Protein AF-A0A7Y2RFV8-F1 (afdb_monomer_lite)

Foldseek 3Di:
DPDPVPVVVVVVVVVVVVVVVVVVPPPPPPVVVVLVVLVVLFPVVVLLVVVDQDAPVSRQDDDPDDDDSQVSQLSSLLVCLVRQLVCQLWFADLVLNLLQLVLLLLLLVLCLVVVNNLLQQPPDSDRPLVVSVVSHDPVSLVSNSVSSSNCSNRRDDGDDADLVLLVVLVVVLVVVLCVVQPPLLCLLQVVPSNDSVSSVSSSVSSVSLSPDPDSVSSSSPSSVSSVRGGRDDGD

Sequence (235 aa):
MTVIGFCVLFWGINQYQAKQEQNKYQYSDSPIQHRQEILQQFKILRAFETGDSVTYSELIKLPNNSMDDQNFKSLVSSTLHHNIDPLIPFKLPDAVLVQWSEAYVQQLRDARRNKACALITSPSHNKDITQVQNVISKSTQQKTIQAITAVLKHKQTSVPYDENFAKSQWSEISKDLRSEFGDDIWLLHDIDGENPKSCDVIIRSLDVMLSRPTLQQQSAALRLFFKQHDSLVIF

Secondary structure (DSSP, 8-state):
--STHHHHHHHHHHHHHHHHHHGGG-----HHHHHHHHHHH-HHHHHHHH-----HHHHSSPPSS---HHHHHHHHHHHHHHHHGGGHHHHS-HHHHHHHHHHHHHHHHHHHHTT-THHHH---S---HHHHHHHS-HHHHHHHHHHHHHHHHTTT-PPP--HHHHHHHHHHHHHHHHHHHGGGGGGGT---TT-HHHHHHHHHHHHHHHTSSSHHHHHHHHHHHHTT-------

Radius of gyration: 24.89 Å; chains: 1; bounding box: 103×27×43 Å

Structure (mmCIF, N/CA/C/O backbone):
data_AF-A0A7Y2RFV8-F1
#
_entry.id   AF-A0A7Y2RFV8-F1
#
loop_
_atom_site.group_PDB
_atom_site.id
_atom_site.type_symbol
_atom_site.label_atom_id
_atom_site.label_alt_id
_atom_site.label_comp_id
_atom_site.label_asym_id
_atom_site.label_entity_id
_atom_site.label_seq_id
_atom_site.pdbx_PDB_ins_code
_atom_site.Cartn_x
_atom_site.Cartn_y
_atom_site.Cartn_z
_atom_site.occupancy
_atom_site.B_iso_or_equiv
_atom_site.auth_seq_id
_atom_site.auth_comp_id
_atom_site.auth_asym_id
_atom_site.auth_atom_id
_atom_site.pdbx_PDB_model_num
ATOM 1 N N . MET A 1 1 ? 83.449 -12.294 -7.491 1.00 46.72 1 MET A N 1
ATOM 2 C CA . MET A 1 1 ? 82.234 -12.968 -6.972 1.00 46.72 1 MET A CA 1
ATOM 3 C C . MET A 1 1 ? 81.525 -12.010 -6.022 1.00 46.72 1 MET A C 1
ATOM 5 O O . MET A 1 1 ? 82.203 -11.123 -5.541 1.00 46.72 1 MET A O 1
ATOM 9 N N . THR A 1 2 ? 80.209 -12.162 -5.826 1.00 47.56 2 THR A N 1
ATOM 10 C CA . THR A 1 2 ? 79.311 -11.371 -4.942 1.00 47.56 2 THR A CA 1
ATOM 11 C C . THR A 1 2 ? 78.902 -9.952 -5.368 1.00 47.56 2 THR A C 1
ATOM 13 O O . THR A 1 2 ? 79.051 -9.036 -4.578 1.00 47.56 2 THR A O 1
ATOM 16 N N . VAL A 1 3 ? 78.299 -9.767 -6.556 1.00 44.97 3 VAL A N 1
ATOM 17 C CA . VAL A 1 3 ? 77.309 -8.668 -6.777 1.00 44.97 3 VAL A CA 1
ATOM 18 C C . VAL A 1 3 ? 76.185 -9.067 -7.758 1.00 44.97 3 VAL A C 1
ATOM 20 O O . VAL A 1 3 ? 75.059 -8.606 -7.634 1.00 44.97 3 VAL A O 1
ATOM 23 N N . ILE A 1 4 ? 76.416 -10.003 -8.687 1.00 43.47 4 ILE A N 1
ATOM 24 C CA . ILE A 1 4 ? 75.435 -10.317 -9.752 1.00 43.47 4 ILE A CA 1
ATOM 25 C C . ILE A 1 4 ? 74.267 -11.216 -9.271 1.00 43.47 4 ILE A C 1
ATOM 27 O O . ILE A 1 4 ? 73.211 -11.256 -9.895 1.00 43.47 4 ILE A O 1
ATOM 31 N N . GLY A 1 5 ? 74.397 -11.882 -8.117 1.00 36.81 5 GLY A N 1
ATOM 32 C CA . GLY A 1 5 ? 73.365 -12.787 -7.586 1.00 36.81 5 GLY A CA 1
ATOM 33 C C . GLY A 1 5 ? 72.158 -12.108 -6.921 1.00 36.81 5 GLY A C 1
ATOM 34 O O . GLY A 1 5 ? 71.133 -12.758 -6.741 1.00 36.81 5 GLY A O 1
ATOM 35 N N . PHE A 1 6 ? 72.245 -10.818 -6.570 1.00 39.69 6 PHE A N 1
ATOM 36 C CA . PHE A 1 6 ? 71.175 -10.128 -5.829 1.00 39.69 6 PHE A CA 1
ATOM 37 C C . PHE A 1 6 ? 70.106 -9.495 -6.739 1.00 39.69 6 PHE A C 1
ATOM 39 O O . PHE A 1 6 ? 68.954 -9.355 -6.334 1.00 39.69 6 PHE A O 1
ATOM 46 N N . CYS A 1 7 ? 70.440 -9.181 -7.997 1.00 42.50 7 CYS A N 1
ATOM 47 C CA . CYS A 1 7 ? 69.491 -8.563 -8.933 1.00 42.50 7 CYS A CA 1
ATOM 48 C C . CYS A 1 7 ? 68.495 -9.563 -9.545 1.00 42.50 7 CYS A C 1
ATOM 50 O O . CYS A 1 7 ? 67.378 -9.180 -9.884 1.00 42.50 7 CYS A O 1
ATOM 52 N N . VAL A 1 8 ? 68.853 -10.849 -9.647 1.00 43.97 8 VAL A N 1
ATOM 53 C CA . VAL A 1 8 ? 67.962 -11.876 -10.226 1.00 43.97 8 VAL A CA 1
ATOM 54 C C . VAL A 1 8 ? 66.859 -12.281 -9.237 1.00 43.97 8 VAL A C 1
ATOM 56 O O . VAL A 1 8 ? 65.722 -12.516 -9.642 1.00 43.97 8 VAL A O 1
ATOM 59 N N . LEU A 1 9 ? 67.152 -12.266 -7.931 1.00 45.22 9 LEU A N 1
ATOM 60 C CA . LEU A 1 9 ? 66.159 -12.531 -6.882 1.00 45.22 9 LEU A CA 1
ATOM 61 C C . LEU A 1 9 ? 65.141 -11.386 -6.736 1.00 45.22 9 LEU A C 1
ATOM 63 O O . LEU A 1 9 ? 63.959 -11.652 -6.527 1.00 45.22 9 LEU A O 1
ATOM 67 N N . PHE A 1 10 ? 65.549 -10.127 -6.942 1.00 42.81 10 PHE A N 1
ATOM 68 C CA . PHE A 1 10 ? 64.616 -8.991 -6.931 1.00 42.81 10 PHE A CA 1
ATOM 69 C C . PHE A 1 10 ? 63.684 -8.964 -8.151 1.00 42.81 10 PHE A C 1
ATOM 71 O O . PHE A 1 10 ? 62.517 -8.600 -8.018 1.00 42.81 10 PHE A O 1
ATOM 78 N N . TRP A 1 11 ? 64.146 -9.406 -9.326 1.00 40.22 11 TRP A N 1
ATOM 79 C CA . TRP A 1 11 ? 63.290 -9.500 -10.517 1.00 40.22 11 TRP A CA 1
ATOM 80 C C . TRP A 1 11 ? 62.277 -10.653 -10.424 1.00 40.22 11 TRP A C 1
ATOM 82 O O . TRP A 1 11 ? 61.131 -10.497 -10.843 1.00 40.22 11 TRP A O 1
ATOM 92 N N . GLY A 1 12 ? 62.657 -11.779 -9.807 1.00 36.94 12 GLY A N 1
ATOM 93 C CA . GLY A 1 12 ? 61.755 -12.914 -9.580 1.00 36.94 12 GLY A CA 1
ATOM 94 C C . GLY A 1 12 ? 60.618 -12.615 -8.596 1.00 36.94 12 GLY A C 1
ATOM 95 O O . GLY A 1 12 ? 59.481 -13.013 -8.839 1.00 36.94 12 GLY A O 1
ATOM 96 N N . ILE A 1 13 ? 60.890 -11.866 -7.521 1.00 44.25 13 ILE A N 1
ATOM 97 C CA . ILE A 1 13 ? 59.872 -11.504 -6.516 1.00 44.25 13 ILE A CA 1
ATOM 98 C C . ILE A 1 13 ? 58.924 -10.419 -7.056 1.00 44.25 13 ILE A C 1
ATOM 100 O O . ILE A 1 13 ? 57.715 -10.507 -6.844 1.00 44.25 13 ILE A O 1
ATOM 104 N N . ASN A 1 14 ? 59.438 -9.459 -7.835 1.00 34.25 14 ASN A N 1
ATOM 105 C CA . ASN A 1 14 ? 58.616 -8.404 -8.438 1.00 34.25 14 ASN A CA 1
ATOM 106 C C . ASN A 1 14 ? 57.694 -8.950 -9.550 1.00 34.25 14 ASN A C 1
ATOM 108 O O . ASN A 1 14 ? 56.548 -8.526 -9.682 1.00 34.25 14 ASN A O 1
ATOM 112 N N . GLN A 1 15 ? 58.135 -9.975 -10.294 1.00 41.12 15 GLN A N 1
ATOM 113 C CA . GLN A 1 15 ? 57.263 -10.681 -11.239 1.00 41.12 15 GLN A CA 1
ATOM 114 C C . GLN A 1 15 ? 56.265 -11.628 -10.562 1.00 41.12 15 GLN A C 1
ATOM 116 O O . GLN A 1 15 ? 55.204 -11.867 -11.132 1.00 41.12 15 GLN A O 1
ATOM 121 N N . TYR A 1 16 ? 56.542 -12.136 -9.355 1.00 43.22 16 TYR A N 1
ATOM 122 C CA . TYR A 1 16 ? 55.569 -12.939 -8.606 1.00 43.22 16 TYR A CA 1
ATOM 123 C C . TYR A 1 16 ? 54.479 -12.073 -7.956 1.00 43.22 16 TYR A C 1
ATOM 125 O O . TYR A 1 16 ? 53.319 -12.480 -7.956 1.00 43.22 16 TYR A O 1
ATOM 133 N N . GLN A 1 17 ? 54.802 -10.858 -7.489 1.00 36.84 17 GLN A N 1
ATOM 134 C CA . GLN A 1 17 ? 53.784 -9.888 -7.059 1.00 36.84 17 GLN A CA 1
ATOM 135 C C . GLN A 1 17 ? 52.953 -9.368 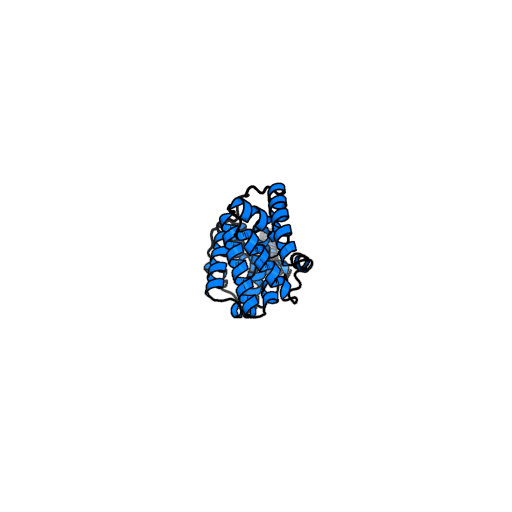-8.242 1.00 36.84 17 GLN A C 1
ATOM 137 O O . GLN A 1 17 ? 51.729 -9.375 -8.152 1.00 36.84 17 GLN A O 1
ATOM 142 N N . ALA A 1 18 ? 53.570 -9.072 -9.392 1.00 38.03 18 ALA A N 1
ATOM 143 C CA . ALA A 1 18 ? 52.826 -8.699 -10.600 1.00 38.03 18 ALA A CA 1
ATOM 144 C C . ALA A 1 18 ? 51.959 -9.853 -11.155 1.00 38.03 18 ALA A C 1
ATOM 146 O O . ALA A 1 18 ? 50.847 -9.617 -11.630 1.00 38.03 18 ALA A O 1
ATOM 147 N N . LYS A 1 19 ? 52.400 -11.121 -11.042 1.00 36.03 19 LYS A N 1
ATOM 148 C CA . LYS A 1 19 ? 51.563 -12.291 -11.379 1.00 36.03 19 LYS A CA 1
ATOM 149 C C . LYS A 1 19 ? 50.483 -12.590 -10.341 1.00 36.03 19 LYS A C 1
ATOM 151 O O . LYS A 1 19 ? 49.448 -13.127 -10.722 1.00 36.03 19 LYS A O 1
ATOM 156 N N . GLN A 1 20 ? 50.672 -12.253 -9.064 1.00 34.28 20 GLN A N 1
ATOM 157 C CA . GLN A 1 20 ? 49.583 -12.309 -8.081 1.00 34.28 20 GLN A CA 1
ATOM 158 C C . GLN A 1 20 ? 48.560 -11.184 -8.283 1.00 34.28 20 GLN A C 1
ATOM 160 O O . GLN A 1 20 ? 47.378 -11.405 -8.030 1.00 34.28 20 GLN A O 1
ATOM 165 N N . GLU A 1 21 ? 48.966 -10.025 -8.804 1.00 35.69 21 GLU A N 1
ATOM 166 C CA . GLU A 1 21 ? 48.037 -8.953 -9.182 1.00 35.69 21 GLU A CA 1
ATOM 167 C C . GLU A 1 21 ? 47.297 -9.245 -10.498 1.00 35.69 21 GLU A C 1
ATOM 169 O O . GLU A 1 21 ? 46.107 -8.954 -10.596 1.00 35.69 21 GLU A O 1
ATOM 174 N N . GLN A 1 22 ? 47.920 -9.924 -11.470 1.00 34.00 22 GLN A N 1
ATOM 175 C CA . GLN A 1 22 ? 47.222 -10.372 -12.687 1.00 34.00 22 GLN A CA 1
ATOM 176 C C . GLN A 1 22 ? 46.360 -11.631 -12.490 1.00 34.00 22 GLN A C 1
ATOM 178 O O . GLN A 1 22 ? 45.352 -11.782 -13.175 1.00 34.00 22 GLN A O 1
ATOM 183 N N . ASN A 1 23 ? 46.667 -12.495 -11.516 1.00 31.86 23 ASN A N 1
ATOM 184 C CA . ASN A 1 23 ? 45.803 -13.629 -11.150 1.00 31.86 23 ASN A CA 1
ATOM 185 C C . ASN A 1 23 ? 44.683 -13.266 -10.156 1.00 31.86 23 ASN A C 1
ATOM 187 O O . ASN A 1 23 ? 43.894 -14.133 -9.789 1.00 31.86 23 ASN A O 1
ATOM 191 N N . LYS A 1 24 ? 44.555 -11.991 -9.758 1.00 30.33 24 LYS A N 1
ATOM 192 C CA . LYS A 1 24 ? 43.366 -11.467 -9.058 1.00 30.33 24 LYS A CA 1
ATOM 193 C C . LYS A 1 24 ? 42.248 -10.995 -9.994 1.00 30.33 24 LYS A C 1
ATOM 195 O O . LYS A 1 24 ? 41.231 -10.507 -9.516 1.00 30.33 24 LYS A O 1
ATOM 200 N N . TYR A 1 25 ? 42.400 -11.216 -11.299 1.00 31.67 25 TYR A N 1
ATOM 201 C CA . TYR A 1 25 ? 41.306 -11.190 -12.270 1.00 31.67 25 TYR A CA 1
ATOM 202 C C . TYR A 1 25 ? 41.018 -12.595 -12.811 1.00 31.67 25 TYR A C 1
ATOM 204 O O . TYR A 1 25 ? 40.692 -12.771 -13.980 1.00 31.67 25 TYR A O 1
ATOM 212 N N . GLN A 1 26 ? 41.087 -13.627 -11.966 1.00 30.59 26 GLN A N 1
ATOM 213 C CA . GLN A 1 26 ? 40.064 -14.656 -12.105 1.00 30.59 26 GLN A CA 1
ATOM 214 C C . GLN A 1 26 ? 38.799 -14.056 -11.516 1.00 30.59 26 GLN A C 1
ATOM 216 O O . GLN A 1 26 ? 38.621 -14.031 -10.299 1.00 30.59 26 GLN A O 1
ATOM 221 N N . TYR A 1 27 ? 37.985 -13.494 -12.411 1.00 36.62 27 TYR A N 1
ATOM 222 C CA . TYR A 1 27 ? 36.578 -13.224 -12.174 1.00 36.62 27 TYR A CA 1
ATOM 223 C C . TYR A 1 27 ? 36.015 -14.486 -11.516 1.00 36.62 27 TYR A C 1
ATOM 225 O O . TYR A 1 27 ? 35.843 -15.530 -12.145 1.00 36.62 27 TYR A O 1
ATOM 233 N N . SER A 1 28 ? 35.846 -14.416 -10.200 1.00 34.00 28 SER A N 1
ATOM 234 C CA . SER A 1 28 ? 34.957 -15.306 -9.488 1.00 34.00 28 SER A CA 1
ATOM 235 C C . SER A 1 28 ? 33.583 -14.926 -10.016 1.00 34.00 28 SER A C 1
ATOM 237 O O . SER A 1 28 ? 32.935 -14.026 -9.486 1.00 34.00 28 SER A O 1
ATOM 239 N N . ASP A 1 29 ? 33.172 -15.577 -11.107 1.00 45.72 29 ASP A N 1
ATOM 240 C CA . ASP A 1 29 ? 31.789 -15.651 -11.572 1.00 45.72 29 ASP A CA 1
ATOM 241 C C . ASP A 1 29 ? 30.975 -16.418 -10.522 1.00 45.72 29 ASP A C 1
ATOM 243 O O . ASP A 1 29 ? 30.383 -17.465 -10.767 1.00 45.72 29 ASP A O 1
ATOM 247 N N . SER A 1 30 ? 30.964 -15.913 -9.292 1.00 37.88 30 SER A N 1
ATOM 248 C CA . SER A 1 30 ? 29.828 -16.103 -8.430 1.00 37.88 30 SER A CA 1
ATOM 249 C C . SER A 1 30 ? 28.771 -15.155 -8.982 1.00 37.88 30 SER A C 1
ATOM 251 O O . SER A 1 30 ? 28.955 -13.934 -8.905 1.00 37.88 30 SER A O 1
ATOM 253 N N . PRO A 1 31 ? 27.646 -15.669 -9.508 1.00 46.12 31 PRO A N 1
ATOM 254 C CA . PRO A 1 31 ? 26.529 -14.832 -9.939 1.00 46.12 31 PRO A CA 1
ATOM 255 C C . PRO A 1 31 ? 26.100 -13.844 -8.844 1.00 46.12 31 PRO A C 1
ATOM 257 O O . PRO A 1 31 ? 25.534 -12.797 -9.131 1.00 46.12 31 PRO A O 1
ATOM 260 N N . ILE A 1 32 ? 26.410 -14.158 -7.582 1.00 39.97 32 ILE A N 1
ATOM 261 C CA . ILE A 1 32 ? 26.154 -13.334 -6.404 1.00 39.97 32 ILE A CA 1
ATOM 262 C C . ILE A 1 32 ? 27.060 -12.095 -6.365 1.00 39.97 32 ILE A C 1
ATOM 264 O O . ILE A 1 32 ? 26.554 -11.019 -6.068 1.00 39.97 32 ILE A O 1
ATOM 268 N N . GLN A 1 33 ? 28.354 -12.205 -6.689 1.00 42.38 33 GLN A N 1
ATOM 269 C CA . GLN A 1 33 ? 29.282 -11.063 -6.690 1.00 42.38 33 GLN A CA 1
ATOM 270 C C . GLN A 1 33 ? 28.970 -10.087 -7.822 1.00 42.38 33 GLN A C 1
ATOM 272 O O . GLN A 1 33 ? 28.853 -8.892 -7.577 1.00 42.38 33 GLN A O 1
ATOM 277 N N . HIS A 1 34 ? 28.722 -10.595 -9.030 1.00 47.31 34 HIS A N 1
ATOM 278 C CA . HIS A 1 34 ? 28.306 -9.754 -10.152 1.00 47.31 34 HIS A CA 1
ATOM 279 C C . HIS A 1 34 ? 26.953 -9.077 -9.877 1.00 47.31 34 HIS A C 1
ATOM 281 O O . HIS A 1 34 ? 26.787 -7.879 -10.103 1.00 47.31 34 HIS A O 1
ATOM 287 N N . ARG A 1 35 ? 25.995 -9.811 -9.287 1.00 49.03 35 ARG A N 1
ATOM 288 C CA . ARG A 1 35 ? 24.725 -9.233 -8.830 1.00 49.03 35 ARG A CA 1
ATOM 289 C C . ARG A 1 35 ? 24.960 -8.158 -7.772 1.00 49.03 35 ARG A C 1
ATOM 291 O O . ARG A 1 35 ? 24.354 -7.107 -7.883 1.00 49.03 35 ARG A O 1
ATOM 298 N N . GLN A 1 36 ? 25.843 -8.376 -6.797 1.00 49.81 36 GLN A N 1
ATOM 299 C CA . GLN A 1 36 ? 26.188 -7.390 -5.765 1.00 49.81 36 GLN A CA 1
ATOM 300 C C . GLN A 1 36 ? 26.870 -6.140 -6.333 1.00 49.81 36 GLN A C 1
ATOM 302 O O . GLN A 1 36 ? 26.523 -5.037 -5.926 1.00 49.81 36 GLN A O 1
ATOM 307 N N . GLU A 1 37 ? 27.781 -6.277 -7.292 1.00 55.03 37 GLU A N 1
ATOM 308 C CA . GLU A 1 37 ? 28.436 -5.138 -7.945 1.00 55.03 37 GLU A CA 1
ATOM 309 C C . GLU A 1 37 ? 27.451 -4.307 -8.768 1.00 55.03 37 GLU A C 1
ATOM 311 O O . GLU A 1 37 ? 27.461 -3.080 -8.677 1.00 55.03 37 GLU A O 1
ATOM 316 N N . ILE A 1 38 ? 26.556 -4.955 -9.523 1.00 56.59 38 ILE A N 1
ATOM 317 C CA . ILE A 1 38 ? 25.481 -4.252 -10.233 1.00 56.59 38 ILE A CA 1
ATOM 318 C C . ILE A 1 38 ? 24.563 -3.566 -9.216 1.00 56.59 38 ILE A C 1
ATOM 320 O O . ILE A 1 38 ? 24.275 -2.382 -9.358 1.00 56.59 38 ILE A O 1
ATOM 324 N N . LEU A 1 39 ? 24.177 -4.271 -8.149 1.00 54.28 39 LEU A N 1
ATOM 325 C CA . LEU A 1 39 ? 23.376 -3.757 -7.037 1.00 54.28 39 LEU A CA 1
ATOM 326 C C . LEU A 1 39 ? 24.018 -2.506 -6.383 1.00 54.28 39 LEU A C 1
ATOM 328 O O . LEU A 1 39 ? 23.335 -1.505 -6.169 1.00 54.28 39 LEU A O 1
ATOM 332 N N . GLN A 1 40 ? 25.336 -2.473 -6.176 1.00 55.94 40 GLN A N 1
ATOM 333 C CA . GLN A 1 40 ? 26.041 -1.300 -5.634 1.00 55.94 40 GLN A CA 1
ATOM 334 C C . GLN A 1 40 ? 26.104 -0.092 -6.585 1.00 55.94 40 GLN A C 1
ATOM 336 O O . GLN A 1 40 ? 26.321 1.036 -6.132 1.00 55.94 40 GLN A O 1
ATOM 341 N N . GLN A 1 41 ? 25.884 -0.282 -7.890 1.00 54.00 41 GLN A N 1
ATOM 342 C CA . GLN A 1 41 ? 25.758 0.830 -8.841 1.00 54.00 41 GLN A CA 1
ATOM 343 C C . GLN A 1 41 ? 24.393 1.524 -8.753 1.00 54.00 41 GLN A C 1
ATOM 345 O O . GLN A 1 41 ? 24.249 2.660 -9.216 1.00 54.00 41 GLN A O 1
ATOM 350 N N . PHE A 1 42 ? 23.392 0.896 -8.128 1.00 58.69 42 PHE A N 1
ATOM 351 C CA . PHE A 1 42 ? 22.100 1.535 -7.922 1.00 58.69 42 PHE A CA 1
ATOM 352 C C . PHE A 1 42 ? 22.192 2.547 -6.787 1.00 58.69 42 PHE A C 1
ATOM 354 O O . PHE A 1 42 ? 22.400 2.205 -5.621 1.00 58.69 42 PHE A O 1
ATOM 361 N N . LYS A 1 43 ? 21.905 3.811 -7.114 1.00 61.31 43 LYS A N 1
ATOM 362 C CA . LYS A 1 43 ? 21.723 4.872 -6.113 1.00 61.31 43 LYS A CA 1
ATOM 363 C C . LYS A 1 43 ? 20.690 4.502 -5.049 1.00 61.31 43 LYS A C 1
ATOM 365 O O . LYS A 1 43 ? 20.806 4.986 -3.936 1.00 61.31 43 LYS A O 1
ATOM 370 N N . ILE A 1 44 ? 19.735 3.627 -5.377 1.00 55.28 44 ILE A N 1
ATOM 371 C CA . ILE A 1 44 ? 18.775 3.026 -4.443 1.00 55.28 44 ILE A CA 1
ATOM 372 C C . ILE A 1 44 ? 19.479 2.321 -3.289 1.00 55.28 44 ILE A C 1
ATOM 374 O O . ILE A 1 44 ? 19.202 2.619 -2.134 1.00 55.28 44 ILE A O 1
ATOM 378 N N . LEU A 1 45 ? 20.381 1.387 -3.595 1.00 56.16 45 LEU A N 1
ATOM 379 C CA . LEU A 1 45 ? 21.057 0.602 -2.570 1.00 56.16 45 LEU A CA 1
ATOM 380 C C . LEU A 1 45 ? 22.043 1.440 -1.791 1.00 56.16 45 LEU A C 1
ATOM 382 O O . LEU A 1 45 ? 22.044 1.364 -0.570 1.00 56.16 45 LEU A O 1
ATOM 386 N N . ARG A 1 46 ? 22.773 2.330 -2.470 1.00 58.91 46 ARG A N 1
ATOM 387 C CA . ARG A 1 46 ? 23.615 3.296 -1.771 1.00 58.91 46 ARG A CA 1
ATOM 388 C C . ARG A 1 46 ? 22.783 4.165 -0.827 1.00 58.91 46 ARG A C 1
ATOM 390 O O . ARG A 1 46 ? 23.090 4.178 0.348 1.00 58.91 46 ARG A O 1
ATOM 397 N N . ALA A 1 47 ? 21.696 4.792 -1.279 1.00 59.53 47 ALA A N 1
ATOM 398 C CA . ALA A 1 47 ? 20.796 5.574 -0.419 1.00 59.53 47 ALA A CA 1
ATOM 399 C C . ALA A 1 47 ? 20.269 4.757 0.769 1.00 59.53 47 ALA A C 1
ATOM 401 O O . ALA A 1 47 ? 20.147 5.248 1.891 1.00 59.53 47 ALA A O 1
ATOM 402 N N . PHE A 1 48 ? 19.982 3.479 0.529 1.00 56.91 48 PHE A N 1
ATOM 403 C CA . PHE A 1 48 ? 19.538 2.557 1.556 1.00 56.91 48 PHE A CA 1
ATOM 404 C C . PHE A 1 48 ? 20.617 2.162 2.565 1.00 56.91 48 PHE A C 1
ATOM 406 O O . PHE A 1 48 ? 20.250 1.944 3.722 1.00 56.91 48 PHE A O 1
ATOM 413 N N . GLU A 1 49 ? 21.872 2.045 2.143 1.00 57.19 49 GLU A N 1
ATOM 414 C CA . GLU A 1 49 ? 23.030 1.674 2.962 1.00 57.19 49 GLU A CA 1
ATOM 415 C C . GLU A 1 49 ? 23.636 2.884 3.689 1.00 57.19 49 GLU A C 1
ATOM 417 O O . GLU A 1 49 ? 23.990 2.778 4.860 1.00 57.19 49 GLU A O 1
ATOM 422 N N . THR A 1 50 ? 23.727 4.041 3.026 1.00 57.41 50 THR A N 1
ATOM 423 C CA . THR A 1 50 ? 24.381 5.262 3.531 1.00 57.41 50 THR A CA 1
ATOM 424 C C . THR A 1 50 ? 23.425 6.212 4.246 1.00 57.41 50 THR A C 1
ATOM 426 O O . THR A 1 50 ? 23.875 7.074 4.995 1.00 57.41 50 THR A O 1
ATOM 429 N N . GLY A 1 51 ? 22.109 6.056 4.061 1.00 53.94 51 GLY A N 1
ATOM 430 C CA . GLY A 1 51 ? 21.104 6.962 4.626 1.00 53.94 51 GLY A CA 1
ATOM 431 C C . GLY A 1 51 ? 20.946 8.278 3.862 1.00 53.94 51 GLY A C 1
ATOM 432 O O . GLY A 1 51 ? 20.274 9.184 4.354 1.00 53.94 51 GLY A O 1
ATOM 433 N N . ASP A 1 52 ? 21.537 8.392 2.672 1.00 60.09 52 ASP A N 1
ATOM 434 C CA . ASP A 1 52 ? 21.408 9.582 1.836 1.00 60.09 52 ASP A CA 1
ATOM 435 C C . ASP A 1 52 ? 19.974 9.743 1.313 1.00 60.09 52 ASP A C 1
ATOM 437 O O . ASP A 1 52 ? 19.350 8.797 0.824 1.00 60.09 52 ASP A O 1
ATOM 441 N N . SER A 1 53 ? 19.447 10.969 1.358 1.00 60.19 53 SER A N 1
ATOM 442 C CA . SER A 1 53 ? 18.148 11.271 0.759 1.00 60.19 53 SER A CA 1
ATOM 443 C C . SER A 1 53 ? 18.259 11.249 -0.764 1.00 60.19 53 SER A C 1
ATOM 445 O O . SER A 1 53 ? 18.965 12.078 -1.341 1.00 60.19 53 SER A O 1
ATOM 447 N N . VAL A 1 54 ? 17.530 10.347 -1.420 1.00 62.09 54 VAL A N 1
ATOM 448 C CA . VAL A 1 54 ? 17.496 10.241 -2.885 1.00 62.09 54 VAL A CA 1
ATOM 449 C C . VAL A 1 54 ? 16.051 10.283 -3.375 1.00 62.09 54 VAL A C 1
ATOM 451 O O . VAL A 1 54 ? 15.146 9.725 -2.752 1.00 62.09 54 VAL A O 1
ATOM 454 N N . THR A 1 55 ? 15.812 10.991 -4.479 1.00 62.97 55 THR A N 1
ATOM 455 C CA . THR A 1 55 ? 14.485 11.089 -5.105 1.00 62.97 55 THR A CA 1
ATOM 456 C C . THR A 1 55 ? 14.219 9.896 -6.017 1.00 62.97 55 THR A C 1
ATOM 458 O O . THR A 1 55 ? 15.141 9.382 -6.641 1.00 62.97 55 THR A O 1
ATOM 461 N N . TYR A 1 56 ? 12.958 9.474 -6.174 1.00 60.66 56 TYR A N 1
ATOM 462 C CA . TYR A 1 56 ? 12.613 8.352 -7.063 1.00 60.66 56 TYR A CA 1
ATOM 463 C C . TYR A 1 56 ? 13.139 8.520 -8.502 1.00 60.66 56 TYR A C 1
ATOM 465 O O . TYR A 1 56 ? 13.599 7.562 -9.115 1.00 60.66 56 TYR A O 1
ATOM 473 N N . SER A 1 57 ? 13.161 9.744 -9.035 1.00 61.59 57 SER A N 1
ATOM 474 C CA . SER A 1 57 ? 13.708 10.024 -10.371 1.00 61.59 57 SER A CA 1
ATOM 475 C C . SER A 1 57 ? 15.223 9.803 -10.478 1.00 61.59 57 SER A C 1
ATOM 477 O O . SER A 1 57 ? 15.735 9.581 -11.573 1.00 61.59 57 SER A O 1
ATOM 479 N N . GLU A 1 58 ? 15.959 9.848 -9.369 1.00 62.75 58 GLU A N 1
ATOM 480 C CA . GLU A 1 58 ? 17.385 9.516 -9.315 1.00 62.75 58 GLU A CA 1
ATOM 481 C C . GLU A 1 58 ? 17.635 8.015 -9.149 1.00 62.75 58 GLU A C 1
ATOM 483 O O . GLU A 1 58 ? 18.721 7.552 -9.498 1.00 62.75 58 GLU A O 1
ATOM 488 N N . LEU A 1 59 ? 16.641 7.266 -8.660 1.00 60.28 59 LEU A N 1
ATOM 489 C CA . LEU A 1 59 ? 16.680 5.811 -8.491 1.00 60.28 59 LEU A CA 1
ATOM 490 C C . LEU A 1 59 ? 16.574 5.066 -9.824 1.00 60.28 59 LEU A C 1
ATOM 492 O O . LEU A 1 59 ? 17.234 4.050 -10.012 1.00 60.28 59 LEU A O 1
ATOM 496 N N . ILE A 1 60 ? 15.754 5.586 -10.740 1.00 55.56 60 ILE A N 1
ATOM 497 C CA . ILE A 1 60 ? 15.476 4.981 -12.053 1.00 55.56 60 ILE A CA 1
ATOM 498 C C . ILE A 1 60 ? 16.492 5.370 -13.136 1.00 55.56 60 ILE A C 1
ATOM 500 O O . ILE A 1 60 ? 16.366 4.943 -14.281 1.00 55.56 60 ILE A O 1
ATOM 504 N N . LYS A 1 61 ? 17.494 6.200 -12.813 1.00 58.09 61 LYS A N 1
ATOM 505 C CA . LYS A 1 61 ? 18.564 6.519 -13.764 1.00 58.09 61 LYS A CA 1
ATOM 506 C C . LYS A 1 61 ? 19.465 5.300 -13.923 1.00 58.09 61 LYS A C 1
ATOM 508 O O . LYS A 1 61 ? 20.116 4.891 -12.964 1.00 58.09 61 LYS A O 1
ATOM 513 N N . LEU A 1 62 ? 19.503 4.765 -15.142 1.00 52.78 62 LEU A N 1
ATOM 514 C CA . LEU A 1 62 ? 20.402 3.687 -15.539 1.00 52.78 62 LEU A CA 1
ATOM 515 C C . LEU A 1 62 ? 21.850 4.054 -15.158 1.00 52.78 62 LEU A C 1
ATOM 517 O O . LEU A 1 62 ? 22.319 5.134 -15.540 1.00 52.78 62 LEU A O 1
ATOM 521 N N . PRO A 1 63 ? 22.580 3.197 -14.420 1.00 54.31 63 PRO A N 1
ATOM 522 C CA . PRO A 1 63 ? 24.029 3.263 -14.445 1.00 54.31 63 PRO A CA 1
ATOM 523 C C . PRO A 1 63 ? 24.466 3.091 -15.903 1.00 54.31 63 PRO A C 1
ATOM 525 O O . PRO A 1 63 ? 23.874 2.309 -16.641 1.00 54.31 63 PRO A O 1
ATOM 528 N N . ASN A 1 64 ? 25.459 3.867 -16.336 1.00 51.91 64 ASN A N 1
ATOM 529 C CA . ASN A 1 64 ? 25.800 4.098 -17.747 1.00 51.91 64 ASN A CA 1
ATOM 530 C C . ASN A 1 64 ? 26.193 2.858 -18.589 1.00 51.91 64 ASN A C 1
ATOM 532 O O . ASN A 1 64 ? 26.626 3.043 -19.720 1.00 51.91 64 ASN A O 1
ATOM 536 N N . ASN A 1 65 ? 26.043 1.618 -18.112 1.00 47.84 65 ASN A N 1
ATOM 537 C CA . ASN A 1 65 ? 26.532 0.423 -18.794 1.00 47.84 65 ASN A CA 1
ATOM 538 C C . ASN A 1 65 ? 25.483 -0.711 -18.897 1.00 47.84 65 ASN A C 1
ATOM 540 O O . ASN A 1 65 ? 24.986 -1.233 -17.903 1.00 47.84 65 ASN A O 1
ATOM 544 N N . SER A 1 66 ? 25.228 -1.104 -20.150 1.00 53.56 66 SER A N 1
ATOM 545 C CA . SER A 1 66 ? 24.990 -2.469 -20.667 1.00 53.56 66 SER A CA 1
ATOM 546 C C . SER A 1 66 ? 23.841 -3.356 -20.158 1.00 53.56 66 SER A C 1
ATOM 548 O O . SER A 1 66 ? 23.735 -4.478 -20.650 1.00 53.56 66 SER A O 1
ATOM 550 N N . MET A 1 67 ? 22.973 -2.928 -19.238 1.00 60.03 67 MET A N 1
ATOM 551 C CA . MET A 1 67 ? 21.797 -3.727 -18.854 1.00 60.03 67 MET A CA 1
ATOM 552 C C . MET A 1 67 ? 20.580 -3.390 -19.730 1.00 60.03 67 MET A C 1
ATOM 554 O O . MET A 1 67 ? 20.250 -2.219 -19.904 1.00 60.03 67 MET A O 1
ATOM 558 N N . ASP A 1 68 ? 19.914 -4.416 -20.270 1.00 66.38 68 ASP A N 1
ATOM 559 C CA . ASP A 1 68 ? 18.611 -4.269 -20.932 1.00 66.38 68 ASP A CA 1
ATOM 560 C C . ASP A 1 68 ? 17.567 -3.654 -19.974 1.00 66.38 68 ASP A C 1
ATOM 562 O O . ASP A 1 68 ? 17.548 -3.961 -18.778 1.00 66.38 68 ASP A O 1
ATOM 566 N N . ASP A 1 69 ? 16.695 -2.791 -20.502 1.00 66.00 69 ASP A N 1
ATOM 567 C CA . ASP A 1 69 ? 15.741 -1.969 -19.743 1.00 66.00 69 ASP A CA 1
ATOM 568 C C . ASP A 1 69 ? 14.771 -2.826 -18.910 1.00 66.00 69 ASP A C 1
ATOM 570 O O . ASP A 1 69 ? 14.439 -2.480 -17.774 1.00 66.00 69 ASP A O 1
ATOM 574 N N . GLN A 1 70 ? 14.368 -3.994 -19.421 1.00 65.44 70 GLN A N 1
ATOM 575 C CA . GLN A 1 70 ? 13.472 -4.903 -18.705 1.00 65.44 70 GLN A CA 1
ATOM 576 C C . GLN A 1 70 ? 14.167 -5.571 -17.508 1.00 65.44 70 GLN A C 1
ATOM 578 O O . GLN A 1 70 ? 13.615 -5.605 -16.403 1.00 65.44 70 GLN A O 1
ATOM 583 N N . ASN A 1 71 ? 15.400 -6.047 -17.699 1.00 63.88 71 ASN A N 1
ATOM 584 C CA . ASN A 1 71 ? 16.208 -6.632 -16.625 1.00 63.88 71 ASN A CA 1
ATOM 585 C C . ASN A 1 71 ? 16.555 -5.597 -15.548 1.00 63.88 71 ASN A C 1
ATOM 587 O O . ASN A 1 71 ? 16.518 -5.905 -14.355 1.00 63.88 71 ASN A O 1
ATOM 591 N N . PHE A 1 72 ? 16.816 -4.354 -15.955 1.00 66.94 72 PHE A N 1
ATOM 592 C CA . PHE A 1 72 ? 17.052 -3.243 -15.040 1.00 66.94 72 PHE A CA 1
ATOM 593 C C . PHE A 1 72 ? 15.823 -2.949 -14.174 1.00 66.94 72 PHE A C 1
ATOM 595 O O . PHE A 1 72 ? 15.923 -2.925 -12.946 1.00 66.94 72 PHE A O 1
ATOM 602 N N . LYS A 1 73 ? 14.647 -2.791 -14.792 1.00 64.94 73 LYS A N 1
ATOM 603 C CA . LYS A 1 73 ? 13.386 -2.541 -14.079 1.00 64.94 73 LYS A CA 1
ATOM 604 C C . LYS A 1 73 ? 13.039 -3.670 -13.108 1.00 64.94 73 LYS A C 1
ATOM 606 O O . LYS A 1 73 ? 12.666 -3.398 -11.967 1.00 64.94 73 LYS A O 1
ATOM 611 N N . SER A 1 74 ? 13.224 -4.928 -13.516 1.00 66.12 74 SER A N 1
ATOM 612 C CA . SER A 1 74 ? 13.021 -6.087 -12.635 1.00 66.12 74 SER A CA 1
ATOM 613 C C . SER A 1 74 ? 13.988 -6.078 -11.445 1.00 66.12 74 SER A C 1
ATOM 615 O O . SER A 1 74 ? 13.563 -6.281 -10.306 1.00 66.12 74 SER A O 1
ATOM 617 N N . LEU A 1 75 ? 15.270 -5.763 -11.662 1.00 67.00 75 LEU A N 1
ATOM 618 C CA . LEU A 1 75 ? 16.257 -5.707 -10.585 1.00 67.00 75 LEU A CA 1
ATOM 619 C C . LEU A 1 75 ? 15.981 -4.565 -9.599 1.00 67.00 75 LEU A C 1
ATOM 621 O O . LEU A 1 75 ? 16.051 -4.782 -8.388 1.00 67.00 75 LEU A O 1
ATOM 625 N N . VAL A 1 76 ? 15.617 -3.378 -10.093 1.00 67.69 76 VAL A N 1
ATOM 626 C CA . VAL A 1 76 ? 15.155 -2.246 -9.270 1.00 67.69 76 VAL A CA 1
ATOM 627 C C . VAL A 1 76 ? 13.936 -2.648 -8.449 1.00 67.69 76 VAL A C 1
ATOM 629 O O . VAL A 1 76 ? 13.912 -2.414 -7.240 1.00 67.69 76 VAL A O 1
ATOM 632 N N . SER A 1 77 ? 12.965 -3.302 -9.090 1.00 67.38 77 SER A N 1
ATOM 633 C CA . SER A 1 77 ? 11.744 -3.771 -8.444 1.00 67.38 77 SER A CA 1
ATOM 634 C C . SER A 1 77 ? 12.044 -4.747 -7.303 1.00 67.38 77 SER A C 1
ATOM 636 O O . SER A 1 77 ? 11.704 -4.496 -6.146 1.00 67.38 77 SER A O 1
ATOM 638 N N . SER A 1 78 ? 12.818 -5.795 -7.593 1.00 65.44 78 SER A N 1
ATOM 639 C CA . SER A 1 78 ? 13.281 -6.767 -6.599 1.00 65.44 78 SER A CA 1
ATOM 640 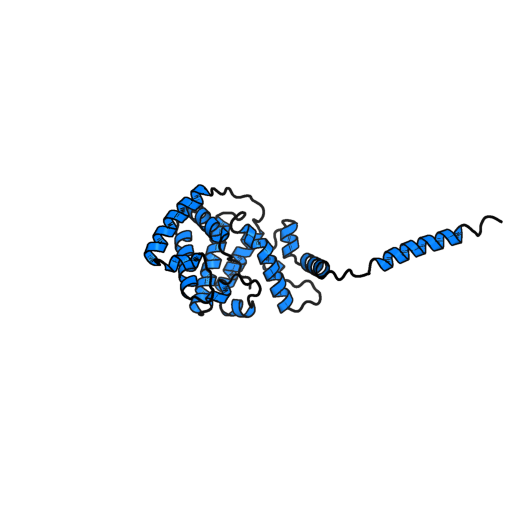C C . SER A 1 78 ? 14.062 -6.102 -5.464 1.00 65.44 78 SER A C 1
ATOM 642 O O . SER A 1 78 ? 13.918 -6.483 -4.305 1.00 65.44 78 SER A O 1
ATOM 644 N N . THR A 1 79 ? 14.907 -5.120 -5.771 1.00 67.12 79 THR A N 1
ATOM 645 C CA . THR A 1 79 ? 15.746 -4.439 -4.778 1.00 67.12 79 THR A CA 1
ATOM 646 C C . THR A 1 79 ? 14.912 -3.600 -3.826 1.00 67.12 79 THR A C 1
ATOM 648 O O . THR A 1 79 ? 15.076 -3.690 -2.611 1.00 67.12 79 THR A O 1
ATOM 651 N N . LEU A 1 80 ? 14.001 -2.794 -4.361 1.00 69.50 80 LEU A N 1
ATOM 652 C CA . LEU A 1 80 ? 13.073 -2.011 -3.559 1.00 69.50 80 LEU A CA 1
ATOM 653 C C . LEU A 1 80 ? 12.162 -2.935 -2.735 1.00 69.50 80 LEU A C 1
ATOM 655 O O . LEU A 1 80 ? 11.934 -2.618 -1.577 1.00 69.50 80 LEU A O 1
ATOM 659 N N . HIS A 1 81 ? 11.738 -4.096 -3.251 1.00 71.88 81 HIS A N 1
ATOM 660 C CA . HIS A 1 81 ? 10.996 -5.109 -2.478 1.00 71.88 81 HIS A CA 1
ATOM 661 C C . HIS A 1 81 ? 11.726 -5.544 -1.219 1.00 71.88 81 HIS A C 1
ATOM 663 O O . HIS A 1 81 ? 11.236 -5.319 -0.115 1.00 71.88 81 HIS A O 1
ATOM 669 N N . HIS A 1 82 ? 12.959 -6.013 -1.359 1.00 68.69 82 HIS A N 1
ATOM 670 C CA . HIS A 1 82 ? 13.732 -6.473 -0.208 1.00 68.69 82 HIS A CA 1
ATOM 671 C C . HIS A 1 82 ? 14.109 -5.348 0.774 1.00 68.69 82 HIS A C 1
ATOM 673 O O . HIS A 1 82 ? 14.407 -5.626 1.933 1.00 68.69 82 HIS A O 1
ATOM 679 N N . ASN A 1 83 ? 14.120 -4.083 0.334 1.00 69.50 83 ASN A N 1
ATOM 680 C CA . ASN A 1 83 ? 14.602 -2.961 1.145 1.00 69.50 83 ASN A CA 1
ATOM 681 C C . ASN A 1 83 ? 13.511 -2.043 1.707 1.00 69.50 83 ASN A C 1
ATOM 683 O O . ASN A 1 83 ? 13.757 -1.412 2.733 1.00 69.50 83 ASN A O 1
ATOM 687 N N . ILE A 1 84 ? 12.361 -1.917 1.040 1.00 73.12 84 ILE A N 1
ATOM 688 C CA . ILE A 1 84 ? 11.235 -1.065 1.452 1.00 73.12 84 ILE A CA 1
ATOM 689 C C . ILE A 1 84 ? 10.228 -1.864 2.249 1.00 73.12 84 ILE A C 1
ATOM 691 O O . ILE A 1 84 ? 9.792 -1.384 3.291 1.00 73.12 84 ILE A O 1
ATOM 695 N N . ASP A 1 85 ? 9.862 -3.051 1.773 1.00 73.94 85 ASP A N 1
ATOM 696 C CA . ASP A 1 85 ? 8.739 -3.797 2.330 1.00 73.94 85 ASP A CA 1
ATOM 697 C C . ASP A 1 85 ? 8.913 -4.082 3.839 1.00 73.94 85 ASP A C 1
ATOM 699 O O . ASP A 1 85 ? 8.036 -3.705 4.623 1.00 73.94 85 ASP A O 1
ATOM 703 N N . PRO A 1 86 ? 10.111 -4.488 4.321 1.00 74.75 86 PRO A N 1
ATOM 704 C CA . PRO A 1 86 ? 10.361 -4.645 5.757 1.00 74.75 86 PRO A CA 1
ATOM 705 C C . PRO A 1 86 ? 10.344 -3.335 6.563 1.00 74.75 86 PRO A C 1
ATOM 707 O O . PRO A 1 86 ? 10.334 -3.362 7.793 1.00 74.75 86 PRO A O 1
ATOM 710 N N . LEU A 1 87 ? 10.405 -2.166 5.922 1.00 75.31 87 LEU A N 1
ATOM 711 C CA . LEU A 1 87 ? 10.324 -0.874 6.610 1.00 75.31 87 LEU A CA 1
ATOM 712 C C . LEU A 1 87 ? 8.880 -0.466 6.870 1.00 75.31 87 LEU A C 1
ATOM 714 O O . LEU A 1 87 ? 8.634 0.212 7.868 1.00 75.31 87 LEU A O 1
ATOM 718 N N . ILE A 1 88 ? 7.951 -0.853 5.989 1.00 78.00 88 ILE A N 1
ATOM 719 C CA . ILE A 1 88 ? 6.567 -0.367 5.982 1.00 78.00 88 ILE A CA 1
ATOM 720 C C . ILE A 1 88 ? 5.897 -0.559 7.352 1.00 78.00 88 ILE A C 1
ATOM 722 O O . ILE A 1 88 ? 5.524 0.442 7.972 1.00 78.00 88 ILE A O 1
ATOM 726 N N . PRO A 1 89 ? 5.811 -1.783 7.905 1.00 77.50 89 PRO A N 1
ATOM 727 C CA . PRO A 1 89 ? 5.163 -1.987 9.198 1.00 77.50 89 PRO A CA 1
ATOM 728 C C . PRO A 1 89 ? 5.980 -1.473 10.398 1.00 77.50 89 PRO A C 1
ATOM 730 O O . PRO A 1 89 ? 5.402 -1.162 11.442 1.00 77.50 89 PRO A O 1
ATOM 733 N N . PHE A 1 90 ? 7.308 -1.348 10.290 1.00 76.81 90 PHE A N 1
ATOM 734 C CA . PHE A 1 90 ? 8.178 -1.218 11.472 1.00 76.81 90 PHE A CA 1
ATOM 735 C C . PHE A 1 90 ? 8.901 0.120 11.630 1.00 76.81 90 PHE A C 1
ATOM 737 O O . PHE A 1 90 ? 9.239 0.495 12.749 1.00 76.81 90 PHE A O 1
ATOM 744 N N . LYS A 1 91 ? 9.188 0.830 10.537 1.00 76.75 91 LYS A N 1
ATOM 745 C CA . LYS A 1 91 ? 10.154 1.945 10.546 1.00 76.75 91 LYS A CA 1
ATOM 746 C C . LYS A 1 91 ? 9.642 3.237 9.917 1.00 76.75 91 LYS A C 1
ATOM 748 O O . LYS A 1 91 ? 10.329 4.248 9.990 1.00 76.75 91 LYS A O 1
ATOM 753 N N . LEU A 1 92 ? 8.455 3.234 9.312 1.00 81.25 92 LEU A N 1
ATOM 754 C CA . LEU A 1 92 ? 7.871 4.456 8.755 1.00 81.25 92 LEU A CA 1
ATOM 755 C C . LEU A 1 92 ? 7.207 5.304 9.840 1.00 81.25 92 LEU A C 1
ATOM 757 O O . LEU A 1 92 ? 6.465 4.736 10.638 1.00 81.25 92 LEU A O 1
ATOM 761 N N . PRO A 1 93 ? 7.380 6.639 9.852 1.00 87.00 93 PRO A N 1
ATOM 762 C CA . PRO A 1 93 ? 6.515 7.546 10.603 1.00 87.00 93 PRO A CA 1
ATOM 763 C C . PRO A 1 93 ? 5.044 7.353 10.233 1.00 87.00 93 PRO A C 1
ATOM 765 O O . PRO A 1 93 ? 4.728 7.066 9.080 1.00 87.00 93 PRO A O 1
ATOM 768 N N . ASP A 1 94 ? 4.140 7.580 11.181 1.00 88.94 94 ASP A N 1
ATOM 769 C CA . ASP A 1 94 ? 2.709 7.313 10.995 1.00 88.94 94 ASP A CA 1
ATOM 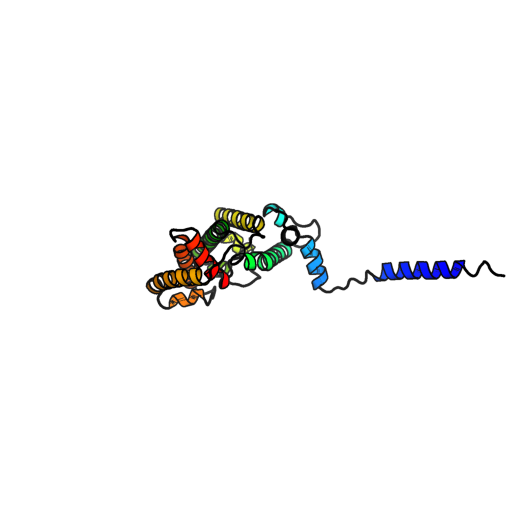770 C C . ASP A 1 94 ? 2.106 8.043 9.787 1.00 88.94 94 ASP A C 1
ATOM 772 O O . ASP A 1 94 ? 1.386 7.438 8.999 1.00 88.94 94 ASP A O 1
ATOM 776 N N . ALA A 1 95 ? 2.467 9.312 9.572 1.00 89.38 95 ALA A N 1
ATOM 777 C CA . ALA A 1 95 ? 2.013 10.075 8.407 1.00 89.38 95 ALA A CA 1
ATOM 778 C C . ALA A 1 95 ? 2.514 9.484 7.074 1.00 89.38 95 ALA A C 1
ATOM 780 O O . ALA A 1 95 ? 1.786 9.477 6.084 1.00 89.38 95 ALA A O 1
ATOM 781 N N . VAL A 1 96 ? 3.740 8.950 7.052 1.00 88.56 96 VAL A N 1
ATOM 782 C CA . VAL A 1 96 ? 4.319 8.306 5.863 1.00 88.56 96 VAL A CA 1
ATOM 783 C C . VAL A 1 96 ? 3.648 6.957 5.610 1.00 88.56 96 VAL A C 1
ATOM 785 O O . VAL A 1 96 ? 3.372 6.622 4.462 1.00 88.56 96 VAL A O 1
ATOM 788 N N . LEU A 1 97 ? 3.333 6.204 6.668 1.00 89.38 97 LEU A N 1
ATOM 789 C CA . LEU A 1 97 ? 2.588 4.951 6.567 1.00 89.38 97 LEU A CA 1
ATOM 790 C C . LEU A 1 97 ? 1.169 5.174 6.026 1.00 89.38 97 LEU A C 1
ATOM 792 O O . LEU A 1 97 ? 0.708 4.414 5.175 1.00 89.38 97 LEU A O 1
ATOM 796 N N . VAL A 1 98 ? 0.486 6.228 6.472 1.00 91.88 98 VAL A N 1
ATOM 797 C CA . VAL A 1 98 ? -0.827 6.607 5.932 1.00 91.88 98 VAL A CA 1
ATOM 798 C C . VAL A 1 98 ? -0.712 6.993 4.460 1.00 91.88 98 VAL A C 1
ATOM 800 O O . VAL A 1 98 ? -1.418 6.419 3.637 1.00 91.88 98 VAL A O 1
ATOM 803 N N . GLN A 1 99 ? 0.241 7.858 4.099 1.00 91.06 99 GLN A N 1
ATOM 804 C CA . GLN A 1 99 ? 0.482 8.235 2.701 1.00 91.06 99 GLN A CA 1
ATOM 805 C C . GLN A 1 99 ? 0.787 7.014 1.811 1.00 91.06 99 GLN A C 1
ATOM 807 O O . GLN A 1 99 ? 0.307 6.925 0.679 1.00 91.06 99 GLN A O 1
ATOM 812 N N . TRP A 1 100 ? 1.572 6.060 2.321 1.00 90.38 100 TRP A N 1
ATOM 813 C CA . TRP A 1 100 ? 1.848 4.789 1.652 1.00 90.38 100 TRP A CA 1
ATOM 814 C C . TRP A 1 100 ? 0.571 3.990 1.395 1.00 90.38 100 TRP A C 1
ATOM 816 O O . TRP A 1 100 ? 0.303 3.562 0.273 1.00 90.38 100 TRP A O 1
ATOM 826 N N . SER A 1 101 ? -0.245 3.848 2.434 1.00 92.38 101 SER A N 1
ATOM 827 C CA . SER A 1 101 ? -1.498 3.095 2.398 1.00 92.38 101 SER A CA 1
ATOM 828 C C . SER A 1 101 ? -2.503 3.712 1.433 1.00 92.38 101 SER A C 1
ATOM 830 O O . SER A 1 101 ? -3.132 2.999 0.658 1.00 92.38 101 SER A O 1
ATOM 832 N N . GLU A 1 102 ? -2.619 5.040 1.415 1.00 93.81 102 GLU A N 1
ATOM 833 C CA . GLU A 1 102 ? -3.462 5.760 0.462 1.00 93.81 102 GLU A CA 1
ATOM 834 C C . GLU A 1 102 ? -3.020 5.518 -0.983 1.00 93.81 102 GLU A C 1
ATOM 836 O O . GLU A 1 102 ? -3.859 5.278 -1.856 1.00 93.81 102 GLU A O 1
ATOM 841 N N . ALA A 1 103 ? -1.710 5.559 -1.251 1.00 91.06 103 ALA A N 1
ATOM 842 C CA . ALA A 1 103 ? -1.179 5.246 -2.571 1.00 91.06 103 ALA A CA 1
ATOM 843 C C . ALA A 1 103 ? -1.486 3.792 -2.959 1.00 91.06 103 ALA A C 1
ATOM 845 O O . ALA A 1 103 ? -1.929 3.541 -4.081 1.00 91.06 103 ALA A O 1
ATOM 846 N N . TYR A 1 104 ? -1.320 2.851 -2.029 1.00 91.19 104 TYR A N 1
ATOM 847 C CA . TYR A 1 104 ? -1.602 1.437 -2.259 1.00 91.19 104 TYR A CA 1
ATOM 848 C C . TYR A 1 104 ? -3.087 1.167 -2.551 1.00 91.19 104 TYR A C 1
ATOM 850 O O . TYR A 1 104 ? -3.416 0.511 -3.541 1.00 91.19 104 TYR A O 1
ATOM 858 N N . VAL A 1 105 ? -4.007 1.762 -1.785 1.00 93.06 105 VAL A N 1
ATOM 859 C CA . VAL A 1 105 ? -5.456 1.662 -2.044 1.00 93.06 105 VAL A CA 1
ATOM 860 C C . VAL A 1 105 ? -5.820 2.187 -3.430 1.00 93.06 105 VAL A C 1
ATOM 862 O O . VAL A 1 105 ? -6.658 1.598 -4.114 1.00 93.06 105 VAL A O 1
ATOM 865 N N . GLN A 1 106 ? -5.210 3.287 -3.878 1.00 93.12 106 GLN A N 1
ATOM 866 C CA . GLN A 1 106 ? -5.480 3.808 -5.221 1.00 93.12 106 GLN A CA 1
ATOM 867 C C . GLN A 1 106 ? -4.987 2.861 -6.316 1.00 93.12 106 GLN A C 1
ATOM 869 O O . GLN A 1 106 ? -5.679 2.693 -7.319 1.00 93.12 106 GLN A O 1
ATOM 874 N N . GLN A 1 107 ? -3.857 2.181 -6.110 1.00 90.44 107 GLN A N 1
ATOM 875 C CA . GLN A 1 107 ? -3.389 1.159 -7.045 1.00 90.44 107 GLN A CA 1
ATOM 876 C C . GLN A 1 107 ? -4.359 -0.018 -7.133 1.00 90.44 107 GLN A C 1
ATOM 878 O O . GLN A 1 107 ? -4.717 -0.444 -8.229 1.00 90.44 107 GLN A O 1
ATOM 883 N N . LEU A 1 108 ? -4.851 -0.493 -5.987 1.00 89.19 108 LEU A N 1
ATOM 884 C CA . LEU A 1 108 ? -5.857 -1.552 -5.938 1.00 89.19 108 LEU A CA 1
ATOM 885 C C . LEU A 1 108 ? -7.156 -1.136 -6.635 1.00 89.19 108 LEU A C 1
ATOM 887 O O . LEU A 1 108 ? -7.729 -1.920 -7.384 1.00 89.19 108 LEU A O 1
ATOM 891 N N . ARG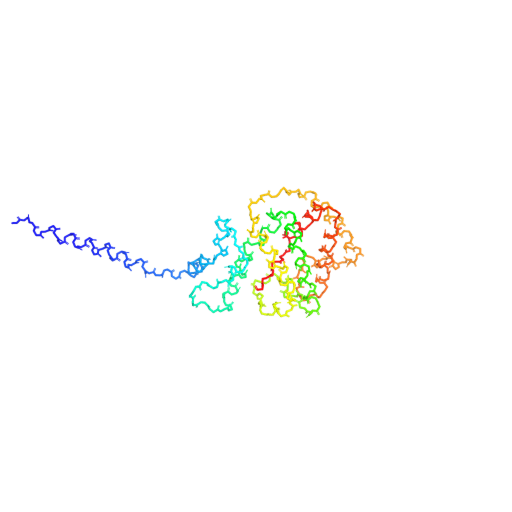 A 1 109 ? -7.607 0.111 -6.459 1.00 91.75 109 ARG A N 1
ATOM 892 C CA . ARG A 1 109 ? -8.796 0.646 -7.147 1.00 91.75 109 ARG A CA 1
ATOM 893 C C . ARG A 1 109 ? -8.601 0.749 -8.659 1.00 91.75 109 ARG A C 1
ATOM 895 O O . ARG A 1 109 ? -9.525 0.438 -9.409 1.00 91.75 109 ARG A O 1
ATOM 902 N N . ASP A 1 110 ? -7.430 1.181 -9.116 1.00 92.12 110 ASP A N 1
ATOM 903 C CA . ASP A 1 110 ? -7.081 1.223 -10.540 1.00 92.12 110 ASP A CA 1
ATOM 904 C C . ASP A 1 110 ? -7.062 -0.188 -11.139 1.00 92.12 110 ASP A C 1
ATOM 906 O O . ASP A 1 110 ? -7.714 -0.442 -12.153 1.00 92.12 110 ASP A O 1
ATOM 910 N N . ALA A 1 111 ? -6.417 -1.136 -10.463 1.00 87.81 111 ALA A N 1
ATOM 911 C CA . ALA A 1 111 ? -6.383 -2.527 -10.890 1.00 87.81 111 ALA A CA 1
ATOM 912 C C . ALA A 1 111 ? -7.766 -3.186 -10.863 1.00 87.81 111 ALA A C 1
ATOM 914 O O . ALA A 1 111 ? -8.125 -3.877 -11.814 1.00 87.81 111 ALA A O 1
ATOM 915 N N . ARG A 1 112 ? -8.593 -2.914 -9.846 1.00 89.31 112 ARG A N 1
ATOM 916 C CA . ARG A 1 112 ? -9.988 -3.377 -9.770 1.00 89.31 112 ARG A CA 1
ATOM 917 C C . ARG A 1 112 ? -10.799 -2.908 -10.968 1.00 89.31 112 ARG A C 1
ATOM 919 O O . ARG A 1 112 ? -11.463 -3.719 -11.610 1.00 89.31 112 ARG A O 1
ATOM 926 N N . ARG A 1 113 ? -10.715 -1.617 -11.310 1.00 90.69 113 ARG A N 1
ATOM 927 C CA . ARG A 1 113 ? -11.404 -1.048 -12.483 1.00 90.69 113 ARG A CA 1
ATOM 928 C C . ARG A 1 113 ? -10.985 -1.726 -13.786 1.00 90.69 113 ARG A C 1
ATOM 930 O O . ARG A 1 113 ? -11.817 -1.894 -14.672 1.00 90.69 113 ARG A O 1
ATOM 937 N N . ASN A 1 114 ? -9.731 -2.160 -13.865 1.00 88.75 114 ASN A N 1
ATOM 938 C CA . ASN A 1 114 ? -9.169 -2.867 -15.013 1.00 88.75 114 ASN A CA 1
ATOM 939 C C . ASN A 1 114 ? -9.237 -4.403 -14.901 1.00 88.75 114 ASN A C 1
ATOM 941 O O . ASN A 1 114 ? -8.661 -5.087 -15.740 1.00 88.75 114 ASN A O 1
ATOM 945 N N . LYS A 1 115 ? -9.938 -4.961 -13.898 1.00 86.69 115 LYS A N 1
ATOM 946 C CA . LYS A 1 115 ? -10.030 -6.414 -13.634 1.00 86.69 115 LYS A CA 1
ATOM 947 C C . LYS A 1 115 ? -8.663 -7.108 -13.522 1.00 86.69 115 LYS A C 1
ATOM 949 O O . LYS A 1 115 ? -8.499 -8.248 -13.940 1.00 86.69 115 LYS A O 1
ATOM 954 N N . ALA A 1 116 ? -7.688 -6.413 -12.950 1.00 85.31 116 ALA A N 1
ATOM 955 C CA . ALA A 1 116 ? -6.288 -6.817 -12.908 1.00 85.31 116 ALA A CA 1
ATOM 956 C C . ALA A 1 116 ? -5.726 -6.836 -11.477 1.00 85.31 116 ALA A C 1
ATOM 958 O O . ALA A 1 116 ? -4.539 -6.597 -11.270 1.00 85.31 116 ALA A O 1
ATOM 959 N N . CYS A 1 117 ? -6.571 -7.086 -10.469 1.00 81.75 117 CYS A N 1
ATOM 960 C CA . CYS A 1 117 ? -6.156 -7.045 -9.064 1.00 81.75 117 CYS A CA 1
ATOM 961 C C . CYS A 1 117 ? -4.998 -7.998 -8.750 1.00 81.75 117 CYS A C 1
ATOM 963 O O . CYS A 1 117 ? -4.103 -7.596 -8.012 1.00 81.75 117 CYS A O 1
ATOM 965 N N . ALA A 1 118 ? -4.946 -9.170 -9.395 1.00 78.62 118 ALA A N 1
ATOM 966 C CA . ALA A 1 118 ? -3.830 -10.112 -9.303 1.00 78.62 118 ALA A CA 1
ATOM 967 C C . ALA A 1 118 ? -2.461 -9.454 -9.542 1.00 78.62 118 ALA A C 1
ATOM 969 O O . ALA A 1 118 ? -1.491 -9.784 -8.865 1.00 78.62 118 ALA A O 1
ATOM 970 N N . LEU A 1 119 ? -2.382 -8.487 -10.468 1.00 79.00 119 LEU A N 1
ATOM 971 C CA . LEU A 1 119 ? -1.135 -7.786 -10.790 1.00 79.00 119 LEU A CA 1
ATOM 972 C C . LEU A 1 119 ? -0.619 -6.942 -9.619 1.00 79.00 119 LEU A C 1
ATOM 974 O O . LEU A 1 119 ? 0.576 -6.672 -9.541 1.00 79.00 119 LEU A O 1
ATOM 978 N N . ILE A 1 120 ? -1.501 -6.521 -8.712 1.00 79.38 120 ILE A N 1
ATOM 979 C CA . ILE A 1 120 ? -1.165 -5.666 -7.569 1.00 79.38 120 ILE A CA 1
ATOM 980 C C . ILE A 1 120 ? -1.068 -6.483 -6.286 1.00 79.38 120 ILE A C 1
ATOM 982 O O . ILE A 1 120 ? -0.116 -6.296 -5.531 1.00 79.38 120 ILE A O 1
ATOM 986 N N . THR A 1 121 ? -2.010 -7.395 -6.054 1.00 74.75 121 THR A N 1
ATOM 987 C CA . THR A 1 121 ? -2.133 -8.148 -4.801 1.00 74.75 121 THR A CA 1
ATOM 988 C C . THR A 1 121 ? -1.233 -9.378 -4.747 1.00 74.75 121 THR A C 1
ATOM 990 O O . THR A 1 121 ? -0.821 -9.757 -3.659 1.00 74.75 121 THR A O 1
ATOM 993 N N . SER A 1 122 ? -0.874 -9.984 -5.887 1.00 67.75 122 SER A N 1
ATOM 994 C CA . SER A 1 122 ? -0.017 -11.174 -5.879 1.00 67.75 122 SER A CA 1
ATOM 995 C C . SER A 1 122 ? 1.355 -10.857 -5.263 1.00 67.75 122 SER A C 1
ATOM 997 O O . SER A 1 122 ? 1.987 -9.879 -5.677 1.00 67.75 122 SER A O 1
ATOM 999 N N . PRO A 1 123 ? 1.867 -11.687 -4.339 1.00 60.53 123 PRO A N 1
ATOM 1000 C CA . PRO A 1 123 ? 3.207 -11.532 -3.769 1.00 60.53 123 PRO A CA 1
ATOM 1001 C C . PRO A 1 123 ? 4.325 -11.922 -4.756 1.00 60.53 123 PRO A C 1
ATOM 1003 O O . PRO A 1 123 ? 5.512 -11.878 -4.422 1.00 60.53 123 PRO A O 1
ATOM 1006 N N . SER A 1 124 ? 3.993 -12.327 -5.993 1.00 59.84 124 SER A N 1
ATOM 1007 C CA . SER A 1 124 ? 5.014 -12.728 -6.964 1.00 59.84 124 SER A CA 1
ATOM 1008 C C . SER A 1 124 ? 5.980 -11.570 -7.261 1.00 59.84 124 SER A C 1
ATOM 1010 O O . SER A 1 124 ? 5.580 -10.462 -7.621 1.00 59.84 124 SER A O 1
ATOM 1012 N N . HIS A 1 125 ? 7.278 -11.839 -7.107 1.00 49.53 125 HIS A N 1
ATOM 1013 C CA . HIS A 1 125 ? 8.350 -10.847 -7.246 1.00 49.53 125 HIS A CA 1
ATOM 1014 C C . HIS A 1 125 ? 8.637 -10.476 -8.717 1.00 49.53 125 HIS A C 1
ATOM 1016 O O . HIS A 1 125 ? 9.410 -9.560 -8.989 1.00 49.53 125 HIS A O 1
ATOM 1022 N N . ASN A 1 126 ? 7.993 -11.167 -9.665 1.00 54.41 126 ASN A N 1
ATOM 1023 C CA . ASN A 1 126 ? 8.145 -10.984 -11.109 1.00 54.41 126 ASN A CA 1
ATOM 1024 C C . ASN A 1 126 ? 6.860 -10.428 -11.735 1.00 54.41 126 ASN A C 1
ATOM 1026 O O . ASN A 1 126 ? 6.354 -10.962 -12.722 1.00 54.41 126 ASN A O 1
ATOM 1030 N N . LYS A 1 127 ? 6.317 -9.353 -11.158 1.00 67.44 127 LYS A N 1
ATOM 1031 C CA . LYS A 1 127 ? 5.237 -8.600 -11.804 1.00 67.44 127 LYS A CA 1
ATOM 1032 C C . LYS A 1 127 ? 5.751 -8.037 -13.125 1.00 67.44 127 LYS A C 1
ATOM 1034 O O . LYS A 1 127 ? 6.810 -7.410 -13.161 1.00 67.44 127 LYS A O 1
ATOM 1039 N N . ASP A 1 128 ? 5.000 -8.246 -14.202 1.00 72.12 128 ASP A N 1
ATOM 1040 C CA . ASP A 1 128 ? 5.254 -7.557 -15.463 1.00 72.12 128 ASP A CA 1
ATOM 1041 C C . ASP A 1 128 ? 4.974 -6.064 -15.253 1.00 72.12 128 ASP A C 1
ATOM 1043 O O . ASP A 1 128 ? 3.828 -5.611 -15.219 1.00 72.12 128 ASP A O 1
ATOM 1047 N N . ILE A 1 129 ? 6.050 -5.303 -15.068 1.00 69.88 129 ILE A N 1
ATOM 1048 C CA . ILE A 1 129 ? 6.016 -3.872 -14.771 1.00 69.88 129 ILE A CA 1
ATOM 1049 C C . ILE A 1 129 ? 5.275 -3.102 -15.865 1.00 69.88 129 ILE A C 1
ATOM 1051 O O . ILE A 1 129 ? 4.561 -2.147 -15.565 1.00 69.88 129 ILE A O 1
ATOM 1055 N N . THR A 1 130 ? 5.377 -3.529 -17.124 1.00 74.00 130 THR A N 1
ATOM 1056 C CA . THR A 1 130 ? 4.661 -2.889 -18.228 1.00 74.00 130 THR A CA 1
ATOM 1057 C C . THR A 1 130 ? 3.158 -3.122 -18.108 1.00 74.00 130 THR A C 1
ATOM 1059 O O . THR A 1 130 ? 2.376 -2.187 -18.289 1.00 74.00 130 THR A O 1
ATOM 1062 N N . GLN A 1 131 ? 2.728 -4.327 -17.729 1.00 78.75 131 GLN A N 1
ATOM 1063 C CA . GLN A 1 131 ? 1.311 -4.588 -17.452 1.00 78.75 131 GLN A CA 1
ATOM 1064 C C . GLN A 1 131 ? 0.807 -3.783 -16.253 1.00 78.75 131 GLN A C 1
ATOM 1066 O O . GLN A 1 131 ? -0.262 -3.180 -16.336 1.00 78.75 131 GLN A O 1
ATOM 1071 N N . VAL A 1 132 ? 1.593 -3.700 -15.176 1.00 78.06 132 VAL A N 1
ATOM 1072 C CA . VAL A 1 132 ? 1.263 -2.874 -14.005 1.00 78.06 132 VAL A CA 1
ATOM 1073 C C . VAL A 1 132 ? 1.124 -1.397 -14.405 1.00 78.06 132 VAL A C 1
ATOM 1075 O O . VAL A 1 132 ? 0.118 -0.764 -14.092 1.00 78.06 132 VAL A O 1
ATOM 1078 N N . GLN A 1 133 ? 2.077 -0.841 -15.156 1.00 78.81 133 GLN A N 1
ATOM 1079 C CA . GLN A 1 133 ? 2.020 0.543 -15.646 1.00 78.81 133 GLN A CA 1
ATOM 1080 C C . GLN A 1 133 ? 0.775 0.824 -16.495 1.00 78.81 133 GLN A C 1
ATOM 1082 O O . GLN A 1 133 ? 0.215 1.917 -16.412 1.00 78.81 133 GLN A O 1
ATOM 1087 N N . ASN A 1 134 ? 0.332 -0.152 -17.290 1.00 83.69 134 ASN A N 1
ATOM 1088 C CA . ASN A 1 134 ? -0.832 -0.008 -18.161 1.00 83.69 134 ASN A CA 1
ATOM 1089 C C . ASN A 1 134 ? -2.164 -0.016 -17.397 1.00 83.69 134 ASN A C 1
ATOM 1091 O O . ASN A 1 134 ? -3.123 0.604 -17.856 1.00 83.69 134 ASN A O 1
ATOM 1095 N N . VAL A 1 135 ? -2.240 -0.689 -16.243 1.00 86.94 135 VAL A N 1
ATOM 1096 C CA . VAL A 1 135 ? -3.473 -0.745 -15.436 1.00 86.94 135 VAL A CA 1
ATOM 1097 C C . VAL A 1 135 ? -3.565 0.371 -14.397 1.00 86.94 135 VAL A C 1
ATOM 1099 O O . VAL A 1 135 ? -4.663 0.678 -13.933 1.00 86.94 135 VAL A O 1
ATOM 1102 N N . ILE A 1 136 ? -2.442 0.999 -14.038 1.00 88.25 136 ILE A N 1
ATOM 1103 C CA . ILE A 1 136 ? -2.388 2.070 -13.039 1.00 88.25 136 ILE A CA 1
ATOM 1104 C C . ILE A 1 136 ? -2.399 3.446 -13.709 1.00 88.25 136 ILE A C 1
ATOM 1106 O O . ILE A 1 136 ? -1.583 3.751 -14.577 1.00 88.25 136 ILE A O 1
ATOM 1110 N N . SER A 1 137 ? -3.299 4.326 -13.272 1.00 89.38 137 SER A N 1
ATOM 1111 C CA . SER A 1 137 ? -3.422 5.675 -13.827 1.00 89.38 137 SER A CA 1
ATOM 1112 C C . SER A 1 137 ? -2.196 6.545 -13.521 1.00 89.38 137 SER A C 1
ATOM 1114 O O . SER A 1 137 ? -1.545 6.401 -12.486 1.00 89.38 137 SER A O 1
ATOM 1116 N N . LYS A 1 138 ? -1.905 7.525 -14.389 1.00 86.00 138 LYS A N 1
ATOM 1117 C CA . LYS A 1 138 ? -0.763 8.446 -14.208 1.00 86.00 138 LYS A CA 1
ATOM 1118 C C . LYS A 1 138 ? -0.783 9.178 -12.860 1.00 86.00 138 LYS A C 1
ATOM 1120 O O . LYS A 1 138 ? 0.270 9.402 -12.270 1.00 86.00 138 LYS A O 1
ATOM 1125 N N . SER A 1 139 ? -1.962 9.546 -12.358 1.00 89.25 139 SER A N 1
ATOM 1126 C CA . SER A 1 139 ? -2.098 10.203 -11.053 1.00 89.25 139 SER A CA 1
ATOM 1127 C C . SER A 1 139 ? -1.772 9.253 -9.897 1.00 89.25 139 SER A C 1
ATOM 1129 O O . SER A 1 139 ? -1.092 9.651 -8.952 1.00 89.25 139 SER A O 1
ATOM 1131 N N . THR A 1 140 ? -2.191 7.989 -9.976 1.00 89.31 140 THR A N 1
ATOM 1132 C CA . THR A 1 140 ? -1.832 6.961 -8.990 1.00 89.31 140 THR A CA 1
ATOM 1133 C C . THR A 1 140 ? -0.340 6.629 -9.033 1.00 89.31 140 THR A C 1
ATOM 1135 O O . THR A 1 140 ? 0.282 6.503 -7.975 1.00 89.31 140 THR A O 1
ATOM 1138 N N . GLN A 1 141 ? 0.270 6.581 -10.222 1.00 84.00 141 GLN A N 1
ATOM 1139 C CA . GLN A 1 141 ? 1.726 6.442 -10.364 1.00 84.00 141 GLN A CA 1
ATOM 1140 C C . GLN A 1 141 ? 2.453 7.592 -9.646 1.00 84.00 141 GLN A C 1
ATOM 1142 O O . GLN A 1 141 ? 3.342 7.352 -8.833 1.00 84.00 141 GLN A O 1
ATOM 1147 N N . GLN A 1 142 ? 2.021 8.844 -9.845 1.00 83.56 142 GLN A N 1
ATOM 1148 C CA . GLN A 1 142 ? 2.592 10.009 -9.151 1.00 83.56 142 GLN A CA 1
ATOM 1149 C C . GLN A 1 142 ? 2.438 9.935 -7.626 1.00 83.56 142 GLN A C 1
ATOM 1151 O O . GLN A 1 142 ? 3.403 10.197 -6.906 1.00 83.56 142 GLN A O 1
ATOM 1156 N N . LYS A 1 143 ? 1.259 9.551 -7.118 1.00 85.19 143 LYS A N 1
ATOM 1157 C CA . LYS A 1 143 ? 1.037 9.361 -5.672 1.00 85.19 143 LYS A CA 1
ATOM 1158 C C . LYS A 1 143 ? 1.959 8.297 -5.089 1.00 85.19 143 LYS A C 1
ATOM 1160 O O . LYS A 1 143 ? 2.526 8.487 -4.017 1.00 85.19 143 LYS A O 1
ATOM 1165 N N . THR A 1 144 ? 2.152 7.204 -5.815 1.00 83.62 144 THR A N 1
ATOM 1166 C CA . THR A 1 144 ? 3.022 6.118 -5.364 1.00 83.62 144 THR A CA 1
ATOM 1167 C C . THR A 1 144 ? 4.490 6.537 -5.382 1.00 83.62 144 THR A C 1
ATOM 1169 O O . THR A 1 144 ? 5.211 6.279 -4.424 1.00 83.62 144 THR A O 1
ATOM 1172 N N . ILE A 1 145 ? 4.924 7.286 -6.398 1.00 80.19 145 ILE A N 1
ATOM 1173 C CA . ILE A 1 145 ? 6.262 7.894 -6.438 1.00 80.19 145 ILE A CA 1
ATOM 1174 C C . ILE A 1 145 ? 6.491 8.814 -5.228 1.00 80.19 145 ILE A C 1
ATOM 1176 O O . ILE A 1 145 ? 7.562 8.783 -4.613 1.00 80.19 145 ILE A O 1
ATOM 1180 N N . 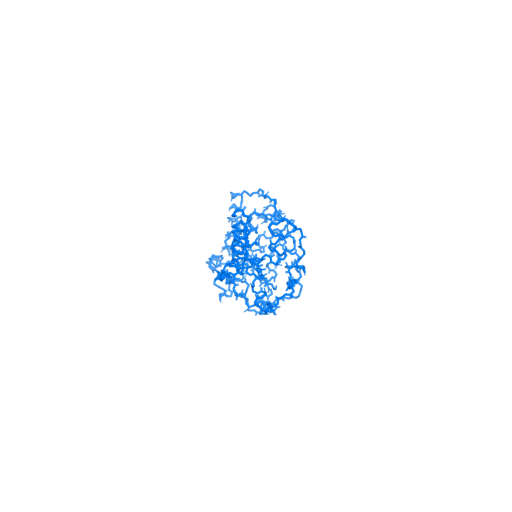GLN A 1 146 ? 5.494 9.624 -4.861 1.00 83.19 146 GLN A N 1
ATOM 1181 C CA . GLN A 1 146 ? 5.562 10.487 -3.679 1.00 83.19 146 GLN A CA 1
ATOM 1182 C C . GLN A 1 146 ? 5.669 9.671 -2.386 1.00 83.19 146 GLN A C 1
ATOM 1184 O O . GLN A 1 146 ? 6.497 10.004 -1.540 1.00 83.19 146 GLN A O 1
ATOM 1189 N N . ALA A 1 147 ? 4.891 8.593 -2.256 1.00 84.75 147 ALA A N 1
ATOM 1190 C CA . ALA A 1 147 ? 4.947 7.698 -1.105 1.00 84.75 147 ALA A CA 1
ATOM 1191 C C . ALA A 1 147 ? 6.312 6.998 -0.984 1.00 84.75 147 ALA A C 1
ATOM 1193 O O . ALA A 1 147 ? 6.925 7.044 0.080 1.00 84.75 147 ALA A O 1
ATOM 1194 N N . ILE A 1 148 ? 6.848 6.444 -2.079 1.00 78.62 148 ILE A N 1
ATOM 1195 C CA . ILE A 1 148 ? 8.197 5.852 -2.114 1.00 78.62 148 ILE A CA 1
ATOM 1196 C C . ILE A 1 148 ? 9.244 6.895 -1.712 1.00 78.62 148 ILE A C 1
ATOM 1198 O O . ILE A 1 148 ? 10.097 6.632 -0.869 1.00 78.62 148 ILE A O 1
ATOM 1202 N N . THR A 1 149 ? 9.157 8.108 -2.261 1.00 79.19 149 THR A N 1
ATOM 1203 C CA . THR A 1 149 ? 10.084 9.195 -1.915 1.00 79.19 149 THR A CA 1
ATOM 1204 C C . THR A 1 149 ? 10.003 9.560 -0.428 1.00 79.19 149 THR A C 1
ATOM 1206 O O . THR A 1 149 ? 11.032 9.820 0.193 1.00 79.19 149 THR A O 1
ATOM 1209 N N . ALA A 1 150 ? 8.806 9.569 0.163 1.00 80.50 150 ALA A N 1
ATOM 1210 C CA . ALA A 1 150 ? 8.625 9.817 1.590 1.00 80.50 150 ALA A CA 1
ATOM 1211 C C . ALA A 1 150 ? 9.246 8.697 2.444 1.00 80.50 150 ALA A C 1
ATOM 1213 O O . ALA A 1 150 ? 9.980 8.987 3.386 1.00 80.50 150 ALA A O 1
ATOM 1214 N N . VAL A 1 151 ? 9.044 7.429 2.075 1.00 78.69 151 VAL A N 1
ATOM 1215 C CA . VAL A 1 151 ? 9.679 6.283 2.747 1.00 78.69 151 VAL A CA 1
ATOM 1216 C C . VAL A 1 151 ? 11.202 6.410 2.744 1.00 78.69 151 VAL A C 1
ATOM 1218 O O . VAL A 1 151 ? 11.840 6.286 3.791 1.00 78.69 151 VAL A O 1
ATOM 1221 N N . LEU A 1 152 ? 11.785 6.719 1.585 1.00 74.81 152 LEU A N 1
ATOM 1222 C CA . LEU A 1 152 ? 13.234 6.845 1.425 1.00 74.81 152 LEU A CA 1
ATOM 1223 C C . LEU A 1 152 ? 13.831 7.954 2.294 1.00 74.81 152 LEU A C 1
ATOM 1225 O O . LEU A 1 152 ? 14.916 7.782 2.841 1.00 74.81 152 LEU A O 1
ATOM 1229 N N . LYS A 1 153 ? 13.111 9.065 2.478 1.00 75.69 153 LYS A N 1
ATOM 1230 C CA . LYS A 1 153 ? 13.550 10.180 3.330 1.00 75.69 153 LYS A CA 1
ATOM 1231 C C . LYS A 1 153 ? 13.536 9.863 4.828 1.00 75.69 153 LYS A C 1
ATOM 1233 O O . LYS A 1 153 ? 14.268 10.499 5.576 1.00 75.69 153 LYS A O 1
ATOM 1238 N N . HIS A 1 154 ? 12.712 8.916 5.277 1.00 70.50 154 HIS A N 1
ATOM 1239 C CA . HIS A 1 154 ? 12.428 8.693 6.701 1.00 70.50 154 HIS A CA 1
ATOM 1240 C C . HIS A 1 154 ? 12.943 7.350 7.250 1.00 70.50 154 HIS A C 1
ATOM 1242 O O . HIS A 1 154 ? 12.539 6.930 8.332 1.00 70.50 154 HIS A O 1
ATOM 1248 N N . LYS A 1 155 ? 13.865 6.680 6.547 1.00 60.50 155 LYS A N 1
ATOM 1249 C CA . LYS A 1 155 ? 14.260 5.274 6.771 1.00 60.50 155 LYS A CA 1
ATOM 1250 C C . LYS A 1 155 ? 14.852 4.915 8.160 1.00 60.50 155 LYS A C 1
ATOM 1252 O O . LYS A 1 155 ? 15.106 3.739 8.416 1.00 60.50 155 LYS A O 1
ATOM 1257 N N . GLN A 1 156 ? 15.079 5.856 9.078 1.00 58.12 156 GLN A N 1
ATOM 1258 C CA . GLN A 1 156 ? 15.934 5.601 10.252 1.00 58.12 156 GLN A CA 1
ATOM 1259 C C . GLN A 1 156 ? 15.349 5.930 11.629 1.00 58.12 156 GLN A C 1
ATOM 1261 O O . GLN A 1 156 ? 16.045 5.769 12.630 1.00 58.12 156 GLN A O 1
ATOM 1266 N N . THR A 1 157 ? 14.086 6.334 11.737 1.00 59.62 157 THR A N 1
ATOM 1267 C CA . THR A 1 157 ? 13.504 6.614 13.057 1.00 59.62 157 THR A CA 1
ATOM 1268 C C . THR A 1 157 ? 12.708 5.405 13.528 1.00 59.62 157 THR A C 1
ATOM 1270 O O . THR A 1 157 ? 11.679 5.078 12.947 1.00 59.62 157 THR A O 1
ATOM 1273 N N . SER A 1 158 ? 13.187 4.715 14.570 1.00 61.28 158 SER A N 1
ATOM 1274 C CA . SER A 1 158 ? 12.364 3.717 15.262 1.00 61.28 158 SER A CA 1
ATOM 1275 C C . SER A 1 158 ? 11.090 4.408 15.738 1.00 61.28 158 SER A C 1
ATOM 1277 O O . SER A 1 158 ? 11.163 5.372 16.504 1.00 61.28 158 SER A O 1
ATOM 1279 N N . VAL A 1 159 ? 9.939 3.965 15.240 1.00 67.00 159 VAL A N 1
ATOM 1280 C CA . VAL A 1 159 ? 8.651 4.525 15.642 1.00 67.00 159 VAL A CA 1
ATOM 1281 C C . VAL A 1 159 ? 8.097 3.659 16.766 1.00 67.00 159 VAL A C 1
ATOM 1283 O O . VAL A 1 159 ? 8.063 2.437 16.606 1.00 67.00 159 VAL A O 1
ATOM 1286 N N . PRO A 1 160 ? 7.678 4.248 17.901 1.00 69.81 160 PRO A N 1
ATOM 1287 C CA . PRO A 1 160 ? 7.048 3.492 18.972 1.00 69.81 160 PRO A CA 1
ATOM 1288 C C . PRO A 1 160 ? 5.866 2.687 18.424 1.00 69.81 160 PRO A C 1
ATOM 1290 O O . PRO A 1 160 ? 4.919 3.250 17.879 1.00 69.81 160 PRO A O 1
ATOM 1293 N N . TYR A 1 161 ? 5.938 1.365 18.553 1.00 76.56 161 TYR A N 1
ATOM 1294 C CA . TYR A 1 161 ? 4.880 0.451 18.145 1.00 76.56 161 TYR A CA 1
ATOM 1295 C C . TYR A 1 161 ? 4.357 -0.290 19.370 1.00 76.56 161 TYR A C 1
ATOM 1297 O O . TYR A 1 161 ? 5.081 -1.067 19.991 1.00 76.56 161 TYR A O 1
ATOM 1305 N N . ASP A 1 162 ? 3.091 -0.049 19.701 1.00 85.19 162 ASP A N 1
ATOM 1306 C CA . ASP A 1 162 ? 2.366 -0.811 20.710 1.00 85.19 162 ASP A CA 1
ATOM 1307 C C . ASP A 1 162 ? 1.546 -1.906 20.018 1.00 85.19 162 ASP A C 1
ATOM 1309 O O . ASP A 1 162 ? 0.512 -1.653 19.393 1.00 85.19 162 ASP A O 1
ATOM 1313 N N . GLU A 1 163 ? 2.026 -3.145 20.123 1.00 83.75 163 GLU A N 1
ATOM 1314 C CA . GLU A 1 163 ? 1.367 -4.302 19.523 1.00 83.75 163 GLU A CA 1
ATOM 1315 C C . GLU A 1 163 ? 0.002 -4.606 20.153 1.00 83.75 163 GLU A C 1
ATOM 1317 O O . GLU A 1 163 ? -0.903 -5.068 19.457 1.00 83.75 163 GLU A O 1
ATOM 1322 N N . ASN A 1 164 ? -0.177 -4.340 21.449 1.00 88.25 164 ASN A N 1
ATOM 1323 C CA . ASN A 1 164 ? -1.447 -4.588 22.129 1.00 88.25 164 ASN A CA 1
ATOM 1324 C C . ASN A 1 164 ? -2.501 -3.583 21.668 1.00 88.25 164 ASN A C 1
ATOM 1326 O O . ASN A 1 164 ? -3.638 -3.966 21.384 1.00 88.25 164 ASN A O 1
ATOM 1330 N N . PHE A 1 165 ? -2.107 -2.318 21.521 1.00 88.88 165 PHE A N 1
ATOM 1331 C CA . PHE A 1 165 ? -2.966 -1.296 20.936 1.00 88.88 165 PHE A CA 1
ATOM 1332 C C . PHE A 1 165 ? -3.298 -1.606 19.469 1.00 88.88 165 PHE A C 1
ATOM 1334 O O . PHE A 1 165 ? -4.459 -1.551 19.073 1.00 88.88 165 PHE A O 1
ATOM 1341 N N . ALA A 1 166 ? -2.322 -2.031 18.662 1.00 85.69 166 ALA A N 1
ATOM 1342 C CA . ALA A 1 166 ? -2.574 -2.446 17.280 1.00 85.69 166 ALA A CA 1
ATOM 1343 C C . ALA A 1 166 ? -3.562 -3.622 17.183 1.00 85.69 166 ALA A C 1
ATOM 1345 O O . ALA A 1 166 ? -4.492 -3.589 16.375 1.00 85.69 166 ALA A O 1
ATOM 1346 N N . LYS A 1 167 ? -3.412 -4.642 18.039 1.00 86.75 167 LYS A N 1
ATOM 1347 C CA . LYS A 1 167 ? -4.344 -5.779 18.117 1.00 86.75 167 LYS A CA 1
ATOM 1348 C C . LYS A 1 167 ? -5.748 -5.353 18.544 1.00 86.75 167 LYS A C 1
ATOM 1350 O O . LYS A 1 167 ? -6.717 -5.917 18.038 1.00 86.75 167 LYS A O 1
ATOM 1355 N N . SER A 1 168 ? -5.884 -4.373 19.442 1.00 88.12 168 SER A N 1
ATOM 1356 C CA . SER A 1 168 ? -7.204 -3.873 19.847 1.00 88.12 168 SER A CA 1
ATOM 1357 C C . SER A 1 168 ? -7.905 -3.141 18.700 1.00 88.12 168 SER A C 1
ATOM 1359 O O . SER A 1 168 ? -9.063 -3.446 18.418 1.00 88.12 168 SER A O 1
ATOM 1361 N N . GLN A 1 169 ? -7.185 -2.282 17.966 1.00 88.62 169 GLN A N 1
ATOM 1362 C CA . GLN A 1 169 ? -7.719 -1.620 16.770 1.00 88.62 169 GLN A CA 1
ATOM 1363 C C . GLN A 1 169 ? -8.130 -2.639 15.703 1.00 88.62 169 GLN A C 1
ATOM 1365 O O . GLN A 1 169 ? -9.219 -2.550 15.138 1.00 88.62 169 GLN A O 1
ATOM 1370 N N . TRP A 1 170 ? -7.298 -3.656 15.469 1.00 84.88 170 TRP A N 1
ATOM 1371 C CA . TRP A 1 170 ? -7.619 -4.731 14.533 1.00 84.88 170 TRP A CA 1
ATOM 1372 C C . TRP A 1 170 ? -8.849 -5.539 14.945 1.00 84.88 170 TRP A C 1
ATOM 1374 O O . TRP A 1 170 ? -9.662 -5.892 14.098 1.00 84.88 170 TRP A O 1
ATOM 1384 N N . SER A 1 171 ? -9.022 -5.814 16.240 1.00 83.94 171 SER A N 1
ATOM 1385 C CA . SER A 1 171 ? -10.198 -6.524 16.748 1.00 83.94 171 SER A CA 1
ATOM 1386 C C . SER A 1 171 ? -11.494 -5.791 16.391 1.00 83.94 171 SER A C 1
ATOM 1388 O O . SER A 1 171 ? -12.435 -6.423 15.912 1.00 83.94 171 SER A O 1
ATOM 1390 N N . GLU A 1 172 ? -11.531 -4.465 16.537 1.00 85.06 172 GLU A N 1
ATOM 1391 C CA . GLU A 1 172 ? -12.677 -3.646 16.121 1.00 85.06 172 GLU A CA 1
ATOM 1392 C C . GLU A 1 172 ? -12.890 -3.690 14.604 1.00 85.06 172 GLU A C 1
ATOM 1394 O O . GLU A 1 172 ? -13.980 -4.027 14.150 1.00 85.06 172 GLU A O 1
ATOM 1399 N N . ILE A 1 173 ? -11.832 -3.456 13.822 1.00 85.12 173 ILE A N 1
ATOM 1400 C CA . ILE A 1 173 ? -11.884 -3.486 12.351 1.00 85.12 173 ILE A CA 1
ATOM 1401 C C . ILE A 1 173 ? -12.370 -4.846 11.840 1.00 85.12 173 ILE A C 1
ATOM 1403 O O . ILE A 1 173 ? -13.214 -4.918 10.953 1.00 85.12 173 ILE A O 1
ATOM 1407 N N . SER A 1 174 ? -11.875 -5.938 12.419 1.00 82.50 174 SER A N 1
ATOM 1408 C CA . SER A 1 174 ? -12.246 -7.295 12.017 1.00 82.50 174 SER A CA 1
ATOM 1409 C C . SER A 1 174 ? -13.721 -7.603 12.277 1.00 82.50 174 SER A C 1
ATOM 1411 O O . SER A 1 174 ? -14.313 -8.381 11.534 1.00 82.50 174 SER A O 1
ATOM 1413 N N . LYS A 1 175 ? -14.341 -6.992 13.297 1.00 85.31 175 LYS A N 1
ATOM 1414 C CA . LYS A 1 175 ? -15.785 -7.119 13.538 1.00 85.31 175 LYS A CA 1
ATOM 1415 C C . LYS A 1 175 ? -16.579 -6.392 12.459 1.00 85.31 175 LYS A C 1
ATOM 1417 O O . LYS A 1 175 ? -17.507 -6.987 11.914 1.00 85.31 175 LYS A O 1
ATOM 1422 N N . ASP A 1 176 ? -16.175 -5.166 12.124 1.00 85.06 176 ASP A N 1
ATOM 1423 C CA . ASP A 1 176 ? -16.804 -4.371 11.065 1.00 85.06 176 ASP A CA 1
ATOM 1424 C C . ASP A 1 176 ? -16.733 -5.129 9.728 1.00 85.06 176 ASP A C 1
ATOM 1426 O O . ASP A 1 176 ? -17.749 -5.366 9.075 1.00 85.06 176 ASP A O 1
ATOM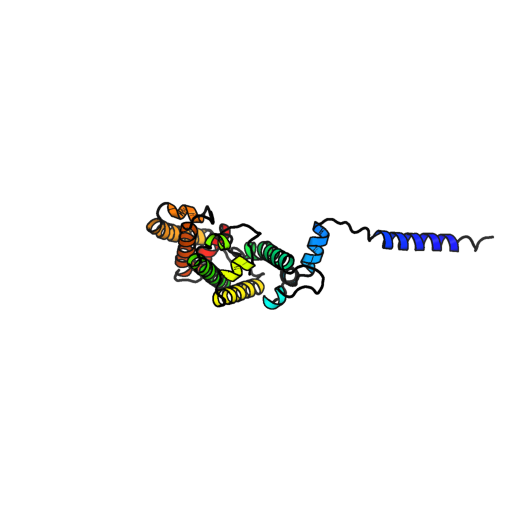 1430 N N . LEU A 1 177 ? -15.548 -5.629 9.374 1.00 86.25 177 LEU A N 1
ATOM 1431 C CA . LEU A 1 177 ? -15.326 -6.386 8.142 1.00 86.25 177 LEU A CA 1
ATOM 1432 C C . LEU A 1 177 ? -16.064 -7.730 8.114 1.00 86.25 177 LEU A C 1
ATOM 1434 O O . LEU A 1 177 ? -16.599 -8.093 7.073 1.00 86.25 177 LEU A O 1
ATOM 1438 N N . ARG A 1 178 ? -16.151 -8.462 9.234 1.00 85.44 178 ARG A N 1
ATOM 1439 C CA . ARG A 1 178 ? -16.936 -9.712 9.307 1.00 85.44 178 ARG A CA 1
ATOM 1440 C C . ARG A 1 178 ? -18.421 -9.467 9.096 1.00 85.44 178 ARG A C 1
ATOM 1442 O O . ARG A 1 178 ? -19.089 -10.316 8.522 1.00 85.44 178 ARG A O 1
ATOM 1449 N N . SER A 1 179 ? -18.940 -8.330 9.553 1.00 85.25 179 SER A N 1
ATOM 1450 C CA . SER A 1 179 ? -20.344 -7.983 9.325 1.00 85.25 179 SER A CA 1
ATOM 1451 C C . SER A 1 179 ? -20.646 -7.692 7.849 1.00 85.25 179 SER A C 1
ATOM 1453 O O . SER A 1 179 ? -21.759 -7.943 7.398 1.00 85.25 179 SER A O 1
ATOM 1455 N N . GLU A 1 180 ? -19.651 -7.209 7.096 1.00 86.94 180 GLU A N 1
ATOM 1456 C CA . GLU A 1 180 ? -19.777 -6.851 5.679 1.00 86.94 180 GLU A CA 1
ATOM 1457 C C . GLU A 1 180 ? -19.475 -8.030 4.737 1.00 86.94 180 GLU A C 1
ATOM 1459 O O . GLU A 1 180 ? -20.200 -8.244 3.769 1.00 86.94 180 GLU A O 1
ATOM 1464 N N . PHE A 1 181 ? -18.433 -8.814 5.029 1.00 85.19 181 PHE A N 1
ATOM 1465 C CA . PHE A 1 181 ? -17.928 -9.875 4.148 1.00 85.19 181 PHE A CA 1
ATOM 1466 C C . PHE A 1 181 ? -18.201 -11.298 4.648 1.00 85.19 181 PHE A C 1
ATOM 1468 O O . PHE A 1 181 ? -17.990 -12.253 3.904 1.00 85.19 181 PHE A O 1
ATOM 1475 N N . GLY A 1 182 ? -18.677 -11.474 5.883 1.00 86.62 182 GLY A N 1
ATOM 1476 C CA . GLY A 1 182 ? -18.907 -12.798 6.461 1.00 86.62 182 GLY A CA 1
ATOM 1477 C C . GLY A 1 182 ? -17.636 -13.647 6.439 1.00 86.62 182 GLY A C 1
ATOM 1478 O O . GLY A 1 182 ? -16.587 -13.218 6.927 1.00 86.62 182 GLY A O 1
ATOM 1479 N N . ASP A 1 183 ? -17.736 -14.836 5.844 1.00 82.88 183 ASP A N 1
ATOM 1480 C CA . ASP A 1 183 ? -16.607 -15.754 5.706 1.00 82.88 183 ASP A CA 1
ATOM 1481 C C . ASP A 1 183 ? -15.523 -15.189 4.782 1.00 82.88 183 ASP A C 1
ATOM 1483 O O . ASP A 1 183 ? -14.349 -15.356 5.092 1.00 82.88 183 ASP A O 1
ATOM 1487 N N . ASP A 1 184 ? -15.872 -14.429 3.733 1.00 80.25 184 ASP A N 1
ATOM 1488 C CA . ASP A 1 184 ? -14.929 -13.905 2.724 1.00 80.25 184 ASP A CA 1
ATOM 1489 C C . ASP A 1 184 ? -13.812 -13.019 3.324 1.00 80.25 184 ASP A C 1
ATOM 1491 O O . ASP A 1 184 ? -12.818 -12.745 2.655 1.00 80.25 184 ASP A O 1
ATOM 1495 N N . ILE A 1 185 ? -13.909 -12.610 4.597 1.00 79.44 185 ILE A N 1
ATOM 1496 C CA . ILE A 1 185 ? -12.809 -11.951 5.315 1.00 79.44 185 ILE A CA 1
ATOM 1497 C C . ILE A 1 185 ? -11.526 -12.801 5.358 1.00 79.44 185 ILE A C 1
ATOM 1499 O O . ILE A 1 185 ? -10.434 -12.246 5.493 1.00 79.44 185 ILE A O 1
ATOM 1503 N N . TRP A 1 186 ? -11.628 -14.132 5.221 1.00 75.06 186 TRP A N 1
ATOM 1504 C CA . TRP A 1 186 ? -10.463 -15.022 5.155 1.00 75.06 186 TRP A CA 1
ATOM 1505 C C . TRP A 1 186 ? -9.522 -14.669 3.991 1.00 75.06 186 TRP A C 1
ATOM 1507 O O . TRP A 1 186 ? -8.319 -14.895 4.102 1.00 75.06 186 TRP A O 1
ATOM 1517 N N . LEU A 1 187 ? -10.036 -14.028 2.933 1.00 72.38 187 LEU A N 1
ATOM 1518 C CA . LEU A 1 187 ? -9.264 -13.564 1.774 1.00 72.38 187 LEU A CA 1
ATOM 1519 C C . LEU A 1 187 ? -8.228 -12.478 2.114 1.00 72.38 187 LEU A C 1
ATOM 1521 O O . LEU A 1 187 ? -7.374 -12.167 1.290 1.00 72.38 187 LEU A O 1
ATOM 1525 N N . LEU A 1 188 ? -8.261 -11.909 3.326 1.00 71.31 188 LEU A N 1
ATOM 1526 C CA . LEU A 1 188 ? -7.164 -11.077 3.837 1.00 71.31 188 LEU A CA 1
ATOM 1527 C C . LEU A 1 188 ? -5.887 -11.869 4.120 1.00 71.31 188 LEU A C 1
ATOM 1529 O O . LEU A 1 188 ? -4.808 -11.284 4.142 1.00 71.31 188 LEU A O 1
ATOM 1533 N N . HIS A 1 189 ? -6.017 -13.166 4.392 1.00 65.44 189 HIS A N 1
ATOM 1534 C CA . HIS A 1 189 ? -4.906 -14.041 4.758 1.00 65.44 189 HIS A CA 1
ATOM 1535 C C . HIS A 1 189 ? -4.427 -14.907 3.597 1.00 65.44 189 HIS A C 1
ATOM 1537 O O . HIS A 1 189 ? -3.279 -15.343 3.606 1.00 65.44 189 HIS A O 1
ATOM 1543 N N . ASP A 1 190 ? -5.288 -15.147 2.613 1.00 55.28 190 ASP A N 1
ATOM 1544 C CA . ASP A 1 190 ? -4.974 -15.944 1.437 1.00 55.28 190 ASP A CA 1
ATOM 1545 C C . ASP A 1 190 ? -5.209 -15.087 0.197 1.00 55.28 190 ASP A C 1
ATOM 1547 O O . ASP A 1 190 ? -6.297 -15.037 -0.387 1.00 55.28 190 ASP A O 1
ATOM 1551 N N . ILE A 1 191 ? -4.177 -14.316 -0.138 1.00 54.88 191 ILE A N 1
ATOM 1552 C CA . ILE A 1 191 ? -4.185 -13.430 -1.294 1.00 54.88 191 ILE A CA 1
ATOM 1553 C C . ILE A 1 191 ? -3.990 -14.292 -2.542 1.00 54.88 191 ILE A C 1
ATOM 1555 O O . ILE A 1 191 ? -2.950 -14.260 -3.203 1.00 54.88 191 ILE A O 1
ATOM 1559 N N . ASP A 1 192 ? -5.013 -15.068 -2.879 1.00 52.53 192 ASP A N 1
ATOM 1560 C CA . ASP A 1 192 ? -5.135 -15.618 -4.211 1.00 52.53 192 ASP A CA 1
ATOM 1561 C C . ASP A 1 192 ? -5.554 -14.466 -5.129 1.00 52.53 192 ASP A C 1
ATOM 1563 O O . ASP A 1 192 ? -6.690 -13.975 -5.095 1.00 52.53 192 ASP A O 1
ATOM 1567 N N . GLY A 1 193 ? -4.581 -13.965 -5.892 1.00 52.25 193 GLY A N 1
ATOM 1568 C CA . GLY A 1 193 ? -4.766 -12.860 -6.828 1.00 52.25 193 GLY A CA 1
ATOM 1569 C C . GLY A 1 193 ? -5.834 -13.147 -7.885 1.00 52.25 193 GLY A C 1
ATOM 1570 O O . GLY A 1 193 ? -6.357 -12.201 -8.475 1.00 52.25 193 GLY A O 1
ATOM 1571 N N . GLU A 1 194 ? -6.190 -14.416 -8.097 1.00 57.78 194 GLU A N 1
ATOM 1572 C CA . GLU A 1 194 ? -7.233 -14.815 -9.038 1.00 57.78 194 GLU A CA 1
ATOM 1573 C C . GLU A 1 194 ? -8.651 -14.613 -8.493 1.00 57.78 194 GLU A C 1
ATOM 1575 O O . GLU A 1 194 ? -9.592 -14.497 -9.283 1.00 57.78 194 GLU A O 1
ATOM 1580 N N . ASN A 1 195 ? -8.834 -14.497 -7.171 1.00 68.62 195 ASN A N 1
ATOM 1581 C CA . ASN A 1 195 ? -10.151 -14.241 -6.602 1.00 68.62 195 ASN A CA 1
ATOM 1582 C C . ASN A 1 195 ? -10.477 -12.732 -6.642 1.00 68.62 195 ASN A C 1
ATOM 1584 O O . ASN A 1 195 ? -9.892 -11.938 -5.897 1.00 68.62 195 ASN A O 1
ATOM 1588 N N . PRO A 1 196 ? -11.455 -12.295 -7.461 1.00 66.69 196 PRO A N 1
ATOM 1589 C CA . PRO A 1 196 ? -11.792 -10.879 -7.589 1.00 66.69 196 PRO A CA 1
ATOM 1590 C C . PRO A 1 196 ? -12.304 -10.263 -6.279 1.00 66.69 196 PRO A C 1
ATOM 1592 O O . PRO A 1 196 ? -12.180 -9.052 -6.094 1.00 66.69 196 PRO A O 1
ATOM 1595 N N . LYS A 1 197 ? -12.832 -11.075 -5.351 1.00 77.88 197 LYS A N 1
ATOM 1596 C CA . LYS A 1 197 ? -13.276 -10.601 -4.035 1.00 77.88 197 LYS A CA 1
ATOM 1597 C C . LYS A 1 197 ? -12.115 -10.220 -3.118 1.00 77.88 197 LYS A C 1
ATOM 1599 O O . LYS A 1 197 ? -12.294 -9.326 -2.297 1.00 77.88 197 LYS A O 1
ATOM 1604 N N . SER A 1 198 ? -10.930 -10.816 -3.277 1.00 76.56 198 SER A N 1
ATOM 1605 C CA . SER A 1 198 ? -9.760 -10.505 -2.440 1.00 76.56 198 SER A CA 1
ATOM 1606 C C . SER A 1 198 ? -9.411 -9.020 -2.519 1.00 76.56 198 SER A C 1
ATOM 1608 O O . SER A 1 198 ? -9.182 -8.364 -1.509 1.00 76.56 198 SER A O 1
ATOM 1610 N N . CYS A 1 199 ? -9.478 -8.449 -3.722 1.00 82.12 199 CYS A N 1
ATOM 1611 C CA . CYS A 1 199 ? -9.235 -7.029 -3.957 1.00 82.12 199 CYS A CA 1
ATOM 1612 C C . CYS A 1 199 ? -10.243 -6.127 -3.232 1.00 82.12 199 CYS A C 1
ATOM 1614 O O . CYS A 1 199 ? -9.862 -5.115 -2.648 1.00 82.12 199 CYS A O 1
ATOM 1616 N N . ASP A 1 200 ? -11.521 -6.508 -3.241 1.00 86.94 200 ASP A N 1
ATOM 1617 C CA . ASP A 1 200 ? -12.597 -5.749 -2.602 1.00 86.94 200 ASP A CA 1
ATOM 1618 C C . ASP A 1 200 ? -12.451 -5.770 -1.082 1.00 86.94 200 ASP A C 1
ATOM 1620 O O . ASP A 1 200 ? -12.546 -4.722 -0.439 1.00 86.94 200 ASP A O 1
ATOM 1624 N N . VAL A 1 201 ? -12.132 -6.939 -0.525 1.00 87.44 201 VAL A N 1
ATOM 1625 C CA . VAL A 1 201 ? -11.869 -7.115 0.904 1.00 87.44 201 VAL A CA 1
ATOM 1626 C C . VAL A 1 201 ? -10.637 -6.306 1.329 1.00 87.44 201 VAL A C 1
ATOM 1628 O O . VAL A 1 201 ? -10.700 -5.595 2.334 1.00 87.44 201 VAL A O 1
ATOM 1631 N N . ILE A 1 202 ? -9.541 -6.331 0.560 1.00 87.75 202 ILE A N 1
ATOM 1632 C CA . ILE A 1 202 ? -8.325 -5.556 0.862 1.00 87.75 202 ILE A CA 1
ATOM 1633 C C . ILE A 1 202 ? -8.597 -4.046 0.789 1.00 87.75 202 ILE A C 1
ATOM 1635 O O . ILE A 1 202 ? -8.279 -3.321 1.734 1.00 87.75 202 ILE A O 1
ATOM 1639 N N . ILE A 1 203 ? -9.217 -3.563 -0.299 1.00 90.94 203 ILE A N 1
ATOM 1640 C CA . ILE A 1 203 ? -9.570 -2.141 -0.463 1.00 90.94 203 ILE A CA 1
ATOM 1641 C C . ILE A 1 203 ? -10.426 -1.686 0.713 1.00 90.94 203 ILE A C 1
ATOM 1643 O O . ILE A 1 203 ? -10.135 -0.662 1.331 1.00 90.94 203 ILE A O 1
ATOM 1647 N N . ARG A 1 204 ? -11.464 -2.458 1.046 1.00 92.12 204 ARG A N 1
ATOM 1648 C CA . ARG A 1 204 ? -12.385 -2.093 2.114 1.00 92.12 204 ARG A CA 1
ATOM 1649 C C . ARG A 1 204 ? -11.713 -2.098 3.481 1.00 92.12 204 ARG A C 1
ATOM 1651 O O . ARG A 1 204 ? -11.948 -1.189 4.271 1.00 92.12 204 ARG A O 1
ATOM 1658 N N . SER A 1 205 ? -10.846 -3.071 3.740 1.00 90.94 205 SER A N 1
ATOM 1659 C CA . SER A 1 205 ? -10.070 -3.145 4.980 1.00 90.94 205 SER A CA 1
ATOM 1660 C C . SER A 1 205 ? -9.185 -1.920 5.157 1.00 90.94 205 SER A C 1
ATOM 1662 O O . SER A 1 205 ? -9.197 -1.296 6.220 1.00 90.94 205 SER A O 1
ATOM 1664 N N . LEU A 1 206 ? -8.465 -1.531 4.105 1.00 92.38 206 LEU A N 1
ATOM 1665 C CA . LEU A 1 206 ? -7.636 -0.331 4.115 1.00 92.38 206 LEU A CA 1
ATOM 1666 C C . LEU A 1 206 ? -8.475 0.946 4.256 1.00 92.38 206 LEU A C 1
ATOM 1668 O O . LEU A 1 206 ? -8.084 1.834 5.005 1.00 92.38 206 LEU A O 1
ATOM 1672 N N . ASP A 1 207 ? -9.646 1.030 3.619 1.00 94.44 207 ASP A N 1
ATOM 1673 C CA . ASP A 1 207 ? -10.563 2.166 3.779 1.00 94.44 207 ASP A CA 1
ATOM 1674 C C . ASP A 1 207 ? -11.058 2.307 5.225 1.00 94.44 207 ASP A C 1
ATOM 1676 O O . ASP A 1 207 ? -11.064 3.411 5.772 1.00 94.44 207 ASP A O 1
ATOM 1680 N N . VAL A 1 208 ? -11.422 1.200 5.882 1.00 93.12 208 VAL A N 1
ATOM 1681 C CA . VAL A 1 208 ? -11.813 1.219 7.301 1.00 93.12 208 VAL A CA 1
ATOM 1682 C C . VAL A 1 208 ? -10.632 1.641 8.179 1.00 93.12 208 VAL A C 1
ATOM 1684 O O . VAL A 1 208 ? -10.813 2.470 9.071 1.00 93.12 208 VAL A O 1
ATOM 1687 N N . MET A 1 209 ? -9.425 1.129 7.918 1.00 93.44 209 MET A N 1
ATOM 1688 C CA . MET A 1 209 ? -8.207 1.522 8.640 1.00 93.44 209 MET A CA 1
ATOM 1689 C C . MET A 1 209 ? -7.899 3.014 8.492 1.00 93.44 209 MET A C 1
ATOM 1691 O O . MET A 1 209 ? -7.677 3.691 9.492 1.00 93.44 209 MET A O 1
ATOM 1695 N N . LEU A 1 210 ? -7.939 3.536 7.265 1.00 94.50 210 LEU A N 1
ATOM 1696 C CA . LEU A 1 210 ? -7.674 4.941 6.946 1.00 94.50 210 LEU A CA 1
ATOM 1697 C C . LEU A 1 210 ? -8.760 5.888 7.474 1.00 94.50 210 LEU A C 1
ATOM 1699 O O . LEU A 1 210 ? -8.477 7.045 7.764 1.00 94.50 210 LEU A O 1
ATOM 1703 N N . SER A 1 211 ? -9.990 5.403 7.653 1.00 94.00 211 SER A N 1
ATOM 1704 C CA . SER A 1 211 ? -11.098 6.190 8.213 1.00 94.00 211 SER A CA 1
ATOM 1705 C C . SER A 1 211 ? -11.051 6.365 9.736 1.00 94.00 211 SER A C 1
ATOM 1707 O O . SER A 1 211 ? -11.888 7.078 10.294 1.00 94.00 211 SER A O 1
ATOM 1709 N N . ARG A 1 212 ? -10.100 5.723 10.435 1.00 91.88 212 ARG A N 1
ATOM 1710 C CA . ARG A 1 212 ? -9.995 5.827 11.898 1.00 91.88 212 ARG A CA 1
ATOM 1711 C C . ARG A 1 212 ? -9.734 7.285 12.313 1.00 91.88 212 ARG A C 1
ATOM 1713 O O . ARG A 1 212 ? -9.020 8.006 11.614 1.00 91.88 212 ARG A O 1
ATOM 1720 N N . PRO A 1 213 ? -10.293 7.740 13.447 1.00 90.56 213 PRO A N 1
ATOM 1721 C CA . PRO A 1 213 ? -10.384 9.169 13.744 1.00 90.56 213 PRO A CA 1
ATOM 1722 C C . PRO A 1 213 ? -9.050 9.809 14.137 1.00 90.56 213 PRO A C 1
ATOM 1724 O O . PRO A 1 213 ? -8.912 11.027 14.062 1.00 90.56 213 PRO A O 1
ATOM 1727 N N . THR A 1 214 ? -8.061 9.015 14.552 1.00 92.06 214 THR A N 1
ATOM 1728 C CA . THR A 1 214 ? -6.737 9.522 14.923 1.00 92.06 214 THR A CA 1
ATOM 1729 C C . THR A 1 214 ? -5.644 8.864 14.097 1.00 92.06 214 THR A C 1
ATOM 1731 O O . THR A 1 214 ? -5.718 7.676 13.778 1.00 92.06 214 THR A O 1
ATOM 1734 N N . LEU A 1 215 ? -4.584 9.625 13.815 1.00 90.06 215 LEU A N 1
ATOM 1735 C CA . LEU A 1 215 ? -3.416 9.131 13.087 1.00 90.06 215 LEU A CA 1
ATOM 1736 C C . LEU A 1 215 ? -2.786 7.906 13.773 1.00 90.06 215 LEU A C 1
ATOM 1738 O O . LEU A 1 215 ? -2.374 6.975 13.093 1.00 90.06 215 LEU A O 1
ATOM 1742 N N . GLN A 1 216 ? -2.787 7.876 15.109 1.00 89.81 216 GLN A N 1
ATOM 1743 C CA . GLN A 1 216 ? -2.280 6.753 15.901 1.00 89.81 216 GLN A CA 1
ATOM 1744 C C . GLN A 1 216 ? -3.121 5.476 15.725 1.00 89.81 216 GLN A C 1
ATOM 1746 O O . GLN A 1 216 ? -2.579 4.376 15.679 1.00 89.81 216 GLN A O 1
ATOM 1751 N N . GLN A 1 217 ? -4.450 5.591 15.629 1.00 90.75 217 GLN A N 1
ATOM 1752 C CA . GLN A 1 217 ? -5.319 4.433 15.383 1.00 90.75 217 GLN A CA 1
ATOM 1753 C C . GLN A 1 217 ? -5.193 3.930 13.945 1.00 90.75 217 GLN A C 1
ATOM 1755 O O . GLN A 1 217 ? -5.137 2.718 13.733 1.00 90.75 217 GLN A O 1
ATOM 1760 N N . GLN A 1 218 ? -5.110 4.852 12.975 1.00 91.56 218 GLN A N 1
ATOM 1761 C CA . GLN A 1 218 ? -4.844 4.510 11.576 1.00 91.56 218 GLN A CA 1
ATOM 1762 C C . GLN A 1 218 ? -3.524 3.739 11.478 1.00 91.56 218 GLN A C 1
ATOM 1764 O O . GLN A 1 218 ? -3.494 2.608 10.996 1.00 91.56 218 GLN A O 1
ATOM 1769 N N . SER A 1 219 ? -2.436 4.313 12.001 1.00 90.12 219 SER A N 1
ATOM 1770 C CA . SER A 1 219 ? -1.100 3.730 11.912 1.00 90.12 219 SER A CA 1
ATOM 1771 C C . SER A 1 219 ? -1.000 2.389 12.635 1.00 90.12 219 SER A C 1
ATOM 1773 O O . SER A 1 219 ? -0.450 1.445 12.073 1.00 90.12 219 SER A O 1
ATOM 1775 N N . ALA A 1 220 ? -1.571 2.250 13.834 1.00 89.25 220 ALA A N 1
ATOM 1776 C CA . ALA A 1 220 ? -1.527 1.001 14.590 1.00 89.25 220 ALA A CA 1
ATOM 1777 C C . ALA A 1 220 ? -2.162 -0.169 13.819 1.00 89.25 220 ALA A C 1
ATOM 1779 O O . ALA A 1 220 ? -1.571 -1.250 13.748 1.00 89.25 220 ALA A O 1
ATOM 1780 N N . ALA A 1 221 ? -3.323 0.055 13.195 1.00 89.38 221 ALA A N 1
ATOM 1781 C CA . ALA A 1 221 ? -3.990 -0.959 12.385 1.00 89.38 221 ALA A CA 1
ATOM 1782 C C . ALA A 1 221 ? -3.230 -1.259 11.083 1.00 89.38 221 ALA A C 1
ATOM 1784 O O . ALA A 1 221 ? -2.986 -2.426 10.770 1.00 89.38 221 ALA A O 1
ATOM 1785 N N . LEU A 1 222 ? -2.782 -0.218 10.372 1.00 90.94 222 LEU A N 1
ATOM 1786 C CA . LEU A 1 222 ? -2.017 -0.349 9.128 1.00 90.94 222 LEU A CA 1
ATOM 1787 C C . LEU A 1 222 ? -0.715 -1.132 9.337 1.00 90.94 222 LEU A C 1
ATOM 1789 O O . LEU A 1 222 ? -0.377 -1.993 8.531 1.00 90.94 222 LEU A O 1
ATOM 1793 N N . ARG A 1 223 ? 0.002 -0.903 10.445 1.00 88.50 223 ARG A N 1
ATOM 1794 C CA . ARG A 1 223 ? 1.216 -1.669 10.772 1.00 88.50 223 ARG A CA 1
ATOM 1795 C C . ARG A 1 223 ? 0.931 -3.153 10.927 1.00 88.50 223 ARG A C 1
ATOM 1797 O O . ARG A 1 223 ? 1.725 -3.964 10.468 1.00 88.50 223 ARG A O 1
ATOM 1804 N N . LEU A 1 224 ? -0.170 -3.519 11.586 1.00 86.56 224 LEU A N 1
ATOM 1805 C CA . LEU A 1 224 ? -0.533 -4.926 11.743 1.00 86.56 224 LEU A CA 1
ATOM 1806 C C . LEU A 1 224 ? -0.928 -5.550 10.401 1.00 86.56 224 LEU A C 1
ATOM 1808 O O . LEU A 1 224 ? -0.532 -6.679 10.130 1.00 86.56 224 LEU A O 1
ATOM 1812 N N . PHE A 1 225 ? -1.636 -4.800 9.556 1.00 87.00 225 PHE A N 1
ATOM 1813 C CA . PHE A 1 225 ? -1.983 -5.223 8.203 1.00 87.00 225 PHE A CA 1
ATOM 1814 C C . PHE A 1 225 ? -0.732 -5.496 7.350 1.00 87.00 225 PHE A C 1
ATOM 1816 O O . PHE A 1 225 ? -0.552 -6.611 6.870 1.00 87.00 225 PHE A O 1
ATOM 1823 N N . PHE A 1 226 ? 0.201 -4.542 7.243 1.00 85.62 226 PHE A N 1
ATOM 1824 C CA . PHE A 1 226 ? 1.420 -4.722 6.437 1.00 85.62 226 PHE A CA 1
ATOM 1825 C C . PHE A 1 226 ? 2.460 -5.668 7.053 1.00 85.62 226 PHE A C 1
ATOM 1827 O O . PHE A 1 226 ? 3.434 -6.000 6.393 1.00 85.62 226 PHE A O 1
ATOM 1834 N N . LYS A 1 227 ? 2.279 -6.152 8.292 1.00 81.31 227 LYS A N 1
ATOM 1835 C CA . LYS A 1 227 ? 3.063 -7.302 8.791 1.00 81.31 227 LYS A CA 1
ATOM 1836 C C . LYS A 1 227 ? 2.721 -8.600 8.056 1.00 81.31 227 LYS A C 1
ATOM 1838 O O . LYS A 1 227 ? 3.491 -9.551 8.140 1.00 81.31 227 LYS A O 1
ATOM 1843 N N . GLN A 1 228 ? 1.541 -8.666 7.446 1.00 76.44 228 GLN A N 1
ATOM 1844 C CA . GLN A 1 228 ? 0.976 -9.875 6.848 1.00 76.44 228 GLN A CA 1
ATOM 1845 C C . GLN A 1 228 ? 0.658 -9.694 5.361 1.00 76.44 228 GLN A C 1
ATOM 1847 O O . GLN A 1 228 ? 0.223 -10.646 4.722 1.00 76.44 228 GLN A O 1
ATOM 1852 N N . HIS A 1 229 ? 0.840 -8.484 4.826 1.00 77.19 229 HIS A N 1
ATOM 1853 C CA . HIS A 1 229 ? 0.410 -8.128 3.485 1.00 77.19 229 HIS A CA 1
ATOM 1854 C C . HIS A 1 229 ? 1.484 -7.325 2.755 1.00 77.19 229 HIS A C 1
ATOM 1856 O O . HIS A 1 229 ? 1.745 -6.165 3.088 1.00 77.19 229 HIS A O 1
ATOM 1862 N N . ASP A 1 230 ? 2.020 -7.915 1.690 1.00 74.94 230 ASP A N 1
ATOM 1863 C CA . ASP A 1 230 ? 2.952 -7.246 0.790 1.00 74.94 230 ASP A CA 1
ATOM 1864 C C . ASP A 1 230 ? 2.196 -6.175 0.006 1.00 74.94 230 ASP A C 1
ATOM 1866 O O . ASP A 1 230 ? 1.177 -6.437 -0.640 1.00 74.94 230 ASP A O 1
ATOM 1870 N N . SER A 1 231 ? 2.673 -4.939 0.077 1.00 71.62 231 SER A N 1
ATOM 1871 C CA . SER A 1 231 ? 2.012 -3.796 -0.575 1.00 71.62 231 SER A CA 1
ATOM 1872 C C . SER A 1 231 ? 2.886 -3.111 -1.604 1.00 71.62 231 SER A C 1
ATOM 1874 O O . SER A 1 231 ? 2.477 -2.139 -2.246 1.00 71.62 231 SER A O 1
ATOM 1876 N N . LEU A 1 232 ? 4.103 -3.621 -1.782 1.00 64.69 232 LEU A N 1
ATOM 1877 C CA . LEU A 1 232 ? 5.021 -3.032 -2.717 1.00 64.69 232 LEU A CA 1
ATOM 1878 C C . LEU A 1 232 ? 4.679 -3.432 -4.149 1.00 64.69 232 LEU A C 1
ATOM 1880 O O . LEU A 1 232 ? 4.820 -4.580 -4.574 1.00 64.69 232 LEU A O 1
ATOM 1884 N N . VAL A 1 233 ? 4.278 -2.424 -4.910 1.00 59.75 233 VAL A N 1
ATOM 1885 C CA . VAL A 1 233 ? 4.145 -2.492 -6.356 1.00 59.75 233 VAL A CA 1
ATOM 1886 C C . VAL A 1 233 ? 4.965 -1.362 -6.944 1.00 59.75 233 VAL A C 1
ATOM 1888 O O . VAL A 1 233 ? 4.810 -0.196 -6.579 1.00 59.75 233 VAL A O 1
ATOM 1891 N N . ILE A 1 234 ? 5.896 -1.740 -7.810 1.00 56.47 234 ILE A N 1
ATOM 1892 C CA . ILE A 1 234 ? 6.873 -0.837 -8.403 1.00 56.47 234 ILE A CA 1
ATOM 1893 C C . ILE A 1 234 ? 6.605 -0.803 -9.895 1.00 56.47 234 ILE A C 1
ATOM 1895 O O . ILE A 1 234 ? 6.537 -1.848 -10.542 1.00 56.47 234 ILE A O 1
ATOM 1899 N N . PHE A 1 235 ? 6.423 0.414 -10.395 1.00 50.16 235 PHE A N 1
ATOM 1900 C CA . PHE A 1 235 ? 6.352 0.743 -11.814 1.00 50.16 235 PHE A CA 1
ATOM 1901 C C . PHE A 1 235 ? 7.743 1.067 -12.349 1.00 50.16 235 PHE A C 1
ATOM 1903 O O . PHE A 1 235 ? 8.611 1.485 -11.547 1.00 50.16 235 PHE A O 1
#

Organism: NCBI:txid2731247

pLDDT: mean 70.48, std 17.82, range [30.33, 94.5]